Protein AF-W8GN73-F1 (afdb_monomer_lite)

Organism: NCBI:txid1427984

Foldseek 3Di:
DVVVVVVVVVVVVVVVVVVVVVVVVVVVVLVVVLVVLVVVLVCCLPPDQDFFQNHRVVVCCVPDDVVLSVLLVVLLLLLLVLQLVLLVCLLVLHLCSLVSLVSNLVSQLSSCVSVVVVVSNVLSVVVNVLSVLLSVLRPPDPDDDLAQEADDPVVVVVLVVVLVVCLQVQLVVVCVVVVDPPPPSVLSSLVSSLSSLQVVLSVCSSSNHLCSLVSNLSNLVSQCVVCVVSVVSSSNSSSSSVNVSSVVSSVSSVVRNVVD

Structure (mmCIF, N/CA/C/O backbone):
data_AF-W8GN73-F1
#
_entry.id   AF-W8GN73-F1
#
loop_
_atom_site.group_PDB
_atom_site.id
_atom_site.type_symbol
_atom_site.label_atom_id
_atom_site.label_alt_id
_atom_site.label_comp_id
_atom_site.label_asym_id
_atom_site.label_entity_id
_atom_site.label_seq_id
_atom_site.pdbx_PDB_ins_code
_atom_site.Cartn_x
_atom_site.Cartn_y
_atom_site.Cartn_z
_atom_site.occupancy
_atom_site.B_iso_or_equiv
_atom_site.auth_seq_id
_atom_site.auth_comp_id
_atom_site.auth_asym_id
_atom_site.auth_atom_id
_atom_site.pdbx_PDB_model_num
ATOM 1 N N . MET A 1 1 ? -11.063 -31.476 45.075 1.00 55.69 1 MET A N 1
ATOM 2 C CA . MET A 1 1 ? -11.544 -30.340 44.244 1.00 55.69 1 MET A CA 1
ATOM 3 C C . MET A 1 1 ? -10.419 -29.366 43.883 1.00 55.69 1 MET A C 1
ATOM 5 O O . MET A 1 1 ? -10.393 -28.921 42.742 1.00 55.69 1 MET A O 1
ATOM 9 N N . GLU A 1 2 ? -9.468 -29.078 44.781 1.00 50.44 2 GLU A N 1
ATOM 10 C CA . GLU A 1 2 ? -8.328 -28.181 44.499 1.00 50.44 2 GLU A CA 1
ATOM 11 C C . GLU A 1 2 ? -7.346 -28.703 43.438 1.00 50.44 2 GLU A C 1
ATOM 13 O O . GLU A 1 2 ? -6.983 -27.948 42.539 1.00 50.44 2 GLU A O 1
ATOM 18 N N . GLU A 1 3 ? -6.986 -29.992 43.440 1.00 48.22 3 GLU A N 1
ATOM 19 C CA . GLU A 1 3 ? -6.094 -30.564 42.410 1.00 48.22 3 GLU A CA 1
ATOM 20 C C . GLU A 1 3 ? -6.656 -30.438 40.988 1.00 48.22 3 GLU A C 1
ATOM 22 O O . GLU A 1 3 ? -5.934 -30.072 40.062 1.00 48.22 3 GLU A O 1
ATOM 27 N N . ASN A 1 4 ? -7.966 -30.641 40.811 1.00 53.72 4 ASN A N 1
ATOM 28 C CA . ASN A 1 4 ? -8.626 -30.480 39.512 1.00 53.72 4 ASN A CA 1
ATOM 29 C C . ASN A 1 4 ? -8.605 -29.019 39.024 1.00 53.72 4 ASN A C 1
ATOM 31 O O . ASN A 1 4 ? -8.510 -28.763 37.821 1.00 53.72 4 ASN A O 1
ATOM 35 N N . ASN A 1 5 ? -8.648 -28.054 39.949 1.00 57.03 5 ASN A N 1
ATOM 36 C CA . ASN A 1 5 ? -8.490 -26.638 39.626 1.00 57.03 5 ASN A CA 1
ATOM 37 C C . ASN A 1 5 ? -7.035 -26.291 39.281 1.00 57.03 5 ASN A C 1
ATOM 39 O O . ASN A 1 5 ? -6.815 -25.529 38.341 1.00 57.03 5 ASN A O 1
ATOM 43 N N . ILE A 1 6 ? -6.048 -26.891 39.954 1.00 59.22 6 ILE A N 1
ATOM 44 C CA . ILE A 1 6 ? -4.616 -26.705 39.661 1.00 59.22 6 ILE A CA 1
ATOM 45 C C . ILE A 1 6 ? -4.253 -27.292 38.288 1.00 59.22 6 ILE A C 1
ATOM 47 O O . ILE A 1 6 ? -3.558 -26.636 37.508 1.00 59.22 6 ILE A O 1
ATOM 51 N N . ILE A 1 7 ? -4.759 -28.482 37.949 1.00 61.88 7 ILE A N 1
ATOM 52 C CA . ILE A 1 7 ? -4.541 -29.126 36.642 1.00 61.88 7 ILE A CA 1
ATOM 53 C C . ILE A 1 7 ? -5.170 -28.287 35.519 1.00 61.88 7 ILE A C 1
ATOM 55 O O . ILE A 1 7 ? -4.503 -27.994 34.522 1.00 61.88 7 ILE A O 1
ATOM 59 N N . LYS A 1 8 ? -6.409 -27.799 35.701 1.00 58.19 8 LYS A N 1
ATOM 60 C CA . LYS A 1 8 ? -7.051 -26.867 34.754 1.00 58.19 8 LYS A CA 1
ATOM 61 C C . LYS A 1 8 ? -6.284 -25.549 34.609 1.00 58.19 8 LYS A C 1
ATOM 63 O O . LYS A 1 8 ? -6.180 -25.035 33.494 1.00 58.19 8 LYS A O 1
ATOM 68 N N . LEU A 1 9 ? -5.726 -25.003 35.694 1.00 51.38 9 LEU A N 1
ATOM 69 C CA . LEU A 1 9 ? -4.936 -23.769 35.640 1.00 51.38 9 LEU A CA 1
ATOM 70 C C . LEU A 1 9 ? -3.622 -23.967 34.871 1.00 51.38 9 LEU A C 1
ATOM 72 O O . LEU A 1 9 ? -3.312 -23.161 33.995 1.00 51.38 9 LEU A O 1
ATOM 76 N N . ARG A 1 10 ? -2.878 -25.050 35.144 1.00 46.25 10 ARG A N 1
ATOM 77 C CA . ARG A 1 10 ? -1.619 -25.373 34.444 1.00 46.25 10 ARG A CA 1
ATOM 78 C C . ARG A 1 10 ? -1.842 -25.602 32.951 1.00 46.25 10 ARG A C 1
ATOM 80 O O . ARG A 1 10 ? -1.099 -25.055 32.143 1.00 46.25 10 ARG A O 1
ATOM 87 N N . ALA A 1 11 ? -2.899 -26.324 32.576 1.00 60.88 11 ALA A N 1
ATOM 88 C CA . ALA A 1 11 ? -3.261 -26.526 31.173 1.00 60.88 11 ALA A CA 1
ATOM 89 C C . ALA A 1 11 ? -3.588 -25.198 30.460 1.00 60.88 11 ALA A C 1
ATOM 91 O O . ALA A 1 11 ? -3.125 -24.958 29.345 1.00 60.88 11 ALA A O 1
ATOM 92 N N . LYS A 1 12 ? -4.314 -24.291 31.128 1.00 63.78 12 LYS A N 1
ATOM 93 C CA . LYS A 1 12 ? -4.651 -22.958 30.599 1.00 63.78 12 LYS A CA 1
ATOM 94 C C . LYS A 1 12 ? -3.426 -22.040 30.477 1.00 63.78 12 LYS A C 1
ATOM 96 O O . LYS A 1 12 ? -3.351 -21.249 29.538 1.00 63.78 12 LYS A O 1
ATOM 101 N N . ILE A 1 13 ? -2.465 -22.140 31.398 1.00 58.72 13 ILE A N 1
ATOM 102 C CA . ILE A 1 13 ? -1.182 -21.419 31.334 1.00 58.72 13 ILE A CA 1
ATOM 103 C C . ILE A 1 13 ? -0.325 -21.958 30.179 1.00 58.72 13 ILE A C 1
ATOM 105 O O . ILE A 1 13 ? 0.164 -21.161 29.380 1.00 58.72 13 ILE A O 1
ATOM 109 N N . ASN A 1 14 ? -0.228 -23.283 30.021 1.00 64.81 14 ASN A N 1
ATOM 110 C CA . ASN A 1 14 ? 0.486 -23.907 28.903 1.00 64.81 14 ASN A CA 1
ATOM 111 C C . ASN A 1 14 ? -0.121 -23.527 27.548 1.00 64.81 14 ASN A C 1
ATOM 113 O O . ASN A 1 14 ? 0.618 -23.167 26.641 1.00 64.81 14 ASN A O 1
ATOM 117 N N . GLN A 1 15 ? -1.450 -23.503 27.409 1.00 55.91 15 GLN A N 1
ATOM 118 C CA . GLN A 1 15 ? -2.097 -23.044 26.172 1.00 55.91 15 GLN A CA 1
ATOM 119 C C . GLN A 1 15 ? -1.778 -21.579 25.844 1.00 55.91 15 GLN A C 1
ATOM 121 O O . GLN A 1 15 ? -1.470 -21.263 24.696 1.00 55.91 15 GLN A O 1
ATOM 126 N N . LYS A 1 16 ? -1.795 -20.678 26.834 1.00 61.12 16 LYS A N 1
ATOM 127 C CA . LYS A 1 16 ? -1.405 -19.273 26.622 1.00 61.12 16 LYS A CA 1
ATOM 128 C C . LYS A 1 16 ? 0.066 -19.137 26.224 1.00 61.12 16 LYS A C 1
ATOM 130 O O . LYS A 1 16 ? 0.373 -18.347 25.336 1.00 61.12 16 LYS A O 1
ATOM 135 N N . ALA A 1 17 ? 0.956 -19.908 26.849 1.00 51.78 17 ALA A N 1
ATOM 136 C CA . ALA A 1 17 ? 2.379 -19.924 26.520 1.00 51.78 17 ALA A CA 1
ATOM 137 C C . ALA A 1 17 ? 2.635 -20.464 25.103 1.00 51.78 17 ALA A C 1
ATOM 139 O O . ALA A 1 17 ? 3.429 -19.888 24.367 1.00 51.78 17 ALA A O 1
ATOM 140 N N . ILE A 1 18 ? 1.909 -21.507 24.6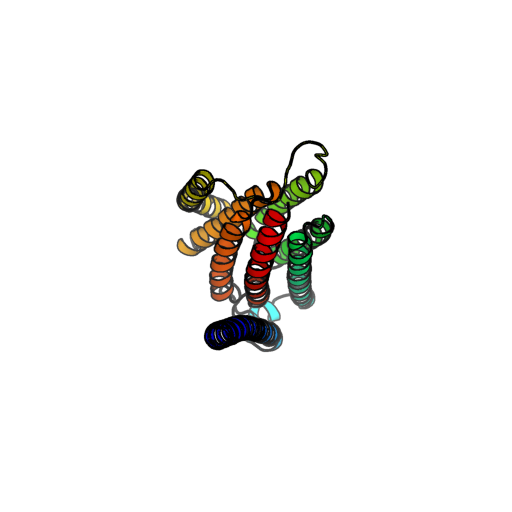94 1.00 55.81 18 ILE A N 1
ATOM 141 C CA . ILE A 1 18 ? 1.972 -22.085 23.346 1.00 55.81 18 ILE A CA 1
ATOM 142 C C . ILE A 1 18 ? 1.503 -21.069 22.295 1.00 55.81 18 ILE A C 1
ATOM 144 O O . ILE A 1 18 ? 2.213 -20.825 21.324 1.00 55.81 18 ILE A O 1
ATOM 148 N N . ILE A 1 19 ? 0.359 -20.409 22.506 1.00 57.66 19 ILE A N 1
ATOM 149 C CA . ILE A 1 19 ? -0.149 -19.363 21.597 1.00 57.66 19 ILE A CA 1
ATOM 150 C C . ILE A 1 19 ? 0.841 -18.191 21.498 1.00 57.66 19 ILE A C 1
ATOM 152 O O . ILE A 1 19 ? 1.085 -17.670 20.411 1.00 57.66 19 ILE A O 1
ATOM 156 N N . PHE A 1 20 ? 1.448 -17.797 22.620 1.00 52.34 20 PHE A N 1
ATOM 157 C CA . PHE A 1 20 ? 2.476 -16.757 22.662 1.00 52.34 20 PHE A CA 1
ATOM 158 C C . PHE A 1 20 ? 3.774 -17.159 21.942 1.00 52.34 20 PHE A C 1
ATOM 160 O O . PHE A 1 20 ? 4.431 -16.315 21.337 1.00 52.34 20 PHE A O 1
ATOM 167 N N . LEU A 1 21 ? 4.154 -18.437 21.987 1.00 55.62 21 LEU A N 1
ATOM 168 C CA . LEU A 1 21 ? 5.316 -18.947 21.262 1.00 55.62 21 LEU A CA 1
ATOM 169 C C . LEU A 1 21 ? 5.049 -18.976 19.750 1.00 55.62 21 LEU A C 1
ATOM 171 O O . LEU A 1 21 ? 5.867 -18.484 18.975 1.00 55.62 21 LEU A O 1
ATOM 175 N N . TYR A 1 22 ? 3.884 -19.482 19.330 1.00 62.38 22 TYR A N 1
ATOM 176 C CA . TYR A 1 22 ? 3.496 -19.523 17.917 1.00 62.38 22 TYR A CA 1
ATOM 177 C C . TYR A 1 22 ? 3.390 -18.128 17.302 1.00 62.38 22 TYR A C 1
ATOM 179 O O . TYR A 1 22 ? 3.860 -17.930 16.184 1.00 62.38 22 TYR A O 1
ATOM 187 N N . SER A 1 23 ? 2.856 -17.140 18.027 1.00 65.62 23 SER A N 1
ATOM 188 C CA . SER A 1 23 ? 2.806 -15.766 17.519 1.00 65.62 23 SER A CA 1
ATOM 189 C C . SER A 1 23 ? 4.206 -15.188 17.290 1.00 65.62 23 SER A C 1
ATOM 191 O O . SER A 1 23 ? 4.434 -14.548 16.267 1.00 65.62 23 SER A O 1
ATOM 193 N N . LYS A 1 24 ? 5.181 -15.484 18.161 1.00 72.00 24 LYS A N 1
ATOM 194 C CA . LYS A 1 24 ? 6.586 -15.085 17.969 1.00 72.00 24 LYS A CA 1
ATOM 195 C C . LYS A 1 24 ? 7.267 -15.795 16.801 1.00 72.00 24 LYS A C 1
ATOM 197 O O . LYS A 1 24 ? 8.017 -15.152 16.074 1.00 72.00 24 LYS A O 1
ATOM 202 N N . ILE A 1 25 ? 7.004 -17.087 16.606 1.00 72.94 25 ILE A N 1
ATOM 203 C CA . ILE A 1 25 ? 7.551 -17.853 15.475 1.00 72.94 25 ILE A CA 1
ATOM 204 C C . ILE A 1 25 ? 7.004 -17.312 14.153 1.00 72.94 25 ILE A C 1
ATOM 206 O O . ILE A 1 25 ? 7.778 -17.090 13.228 1.00 72.94 25 ILE A O 1
ATOM 210 N N . ILE A 1 26 ? 5.700 -17.031 14.073 1.00 72.94 26 ILE A N 1
ATOM 211 C CA . ILE A 1 26 ? 5.084 -16.436 12.878 1.00 72.94 26 ILE A CA 1
ATOM 212 C C . ILE A 1 26 ? 5.709 -15.068 12.583 1.00 72.94 26 ILE A C 1
ATOM 214 O O . ILE A 1 26 ? 6.122 -14.827 11.453 1.00 72.94 26 ILE A O 1
ATOM 218 N N . ILE A 1 27 ? 5.857 -14.202 13.596 1.00 71.50 27 ILE A N 1
ATOM 219 C CA . ILE A 1 27 ? 6.534 -12.901 13.444 1.00 71.50 27 ILE A CA 1
ATOM 220 C C . ILE A 1 27 ? 7.967 -13.089 12.923 1.00 71.50 27 ILE A C 1
ATOM 222 O O . ILE A 1 27 ? 8.388 -12.373 12.020 1.00 71.50 27 ILE A O 1
ATOM 226 N N . MET A 1 28 ? 8.709 -14.061 13.458 1.00 71.62 28 MET A N 1
ATOM 227 C CA . MET A 1 28 ? 10.081 -14.348 13.039 1.00 71.62 28 MET A CA 1
ATOM 228 C C . MET A 1 28 ? 10.156 -14.853 11.593 1.00 71.62 28 MET A C 1
ATOM 230 O O . MET A 1 28 ? 11.019 -14.401 10.848 1.00 71.62 28 MET A O 1
ATOM 234 N N . ILE A 1 29 ? 9.252 -15.744 11.175 1.00 76.88 29 ILE A N 1
ATOM 235 C CA . ILE A 1 29 ? 9.171 -16.236 9.789 1.00 76.88 29 ILE A CA 1
ATOM 236 C C . ILE A 1 29 ? 8.852 -15.083 8.837 1.00 76.88 29 ILE A C 1
ATOM 238 O O . ILE A 1 29 ? 9.526 -14.925 7.823 1.00 76.88 29 ILE A O 1
ATOM 242 N N . VAL A 1 30 ? 7.875 -14.240 9.179 1.00 75.94 30 VAL A N 1
ATOM 243 C CA . VAL A 1 30 ? 7.534 -13.057 8.380 1.00 75.94 30 VAL A CA 1
ATOM 244 C C . VAL A 1 30 ? 8.732 -12.111 8.280 1.00 75.94 30 VAL A C 1
ATOM 246 O O . VAL A 1 30 ? 9.062 -11.656 7.189 1.00 75.94 30 VAL A O 1
ATOM 249 N N . PHE A 1 31 ? 9.446 -11.875 9.382 1.00 74.62 31 PHE A N 1
ATOM 250 C CA . PHE A 1 31 ? 10.645 -11.038 9.384 1.00 74.62 31 PHE A CA 1
ATOM 251 C C . PHE A 1 31 ? 11.791 -11.636 8.552 1.00 74.62 31 PHE A C 1
ATOM 253 O O . PHE A 1 31 ? 12.493 -10.900 7.859 1.00 74.62 31 PHE A O 1
ATOM 260 N N . LEU A 1 32 ? 11.969 -12.959 8.576 1.00 80.81 32 LEU A N 1
ATOM 261 C CA . LEU A 1 32 ? 12.934 -13.668 7.731 1.00 80.81 32 LEU A CA 1
ATOM 262 C C . LEU A 1 32 ? 12.587 -13.533 6.246 1.00 80.81 32 LEU A C 1
ATOM 264 O O . LEU A 1 32 ? 13.477 -13.235 5.456 1.00 80.81 32 LEU A O 1
ATOM 268 N N . ILE A 1 33 ? 11.311 -13.683 5.872 1.00 80.88 33 ILE A N 1
ATOM 269 C CA . ILE A 1 33 ? 10.838 -13.478 4.494 1.00 80.88 33 ILE A CA 1
ATOM 270 C C . ILE A 1 33 ? 11.107 -12.033 4.057 1.00 80.88 33 ILE A C 1
ATOM 272 O O . ILE A 1 33 ? 11.719 -11.814 3.016 1.00 80.88 33 ILE A O 1
ATOM 276 N N . ILE A 1 34 ? 10.737 -11.049 4.882 1.00 78.81 34 ILE A N 1
ATOM 277 C CA . ILE A 1 34 ? 11.009 -9.625 4.635 1.00 78.81 34 ILE A CA 1
ATOM 278 C C . ILE A 1 34 ? 12.515 -9.379 4.441 1.00 78.81 34 ILE A C 1
ATOM 280 O O . ILE A 1 34 ? 12.913 -8.724 3.480 1.00 78.81 34 ILE A O 1
ATOM 284 N N . SER A 1 35 ? 13.359 -9.930 5.318 1.00 78.25 35 SER A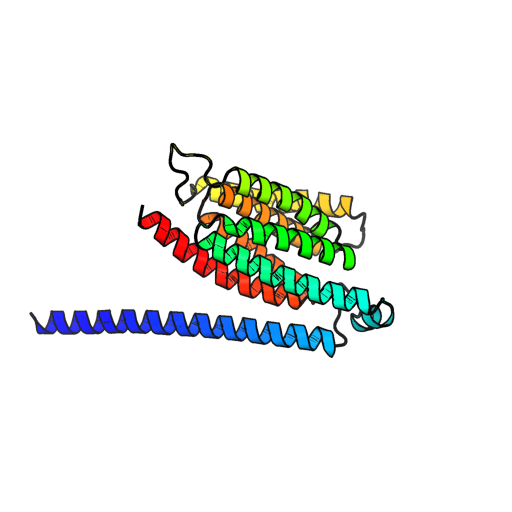 N 1
ATOM 285 C CA . SER A 1 35 ? 14.820 -9.768 5.257 1.00 78.25 35 SER A CA 1
ATOM 286 C C . SER A 1 35 ? 15.424 -10.431 4.019 1.00 78.25 35 SER A C 1
ATOM 288 O O . SER A 1 35 ? 16.312 -9.866 3.384 1.00 78.25 35 SER A O 1
ATOM 290 N N . PHE A 1 36 ? 14.929 -11.610 3.644 1.00 84.81 36 PHE A N 1
ATOM 291 C CA . PHE A 1 36 ? 15.347 -12.305 2.432 1.00 84.81 36 PHE A CA 1
ATOM 292 C C . PHE A 1 36 ? 14.993 -11.495 1.182 1.00 84.81 36 PHE A C 1
ATOM 294 O O . PHE A 1 36 ? 15.868 -11.241 0.358 1.00 84.81 36 PHE A O 1
ATOM 301 N N . ILE A 1 37 ? 13.749 -11.019 1.069 1.00 81.31 37 ILE A N 1
ATOM 302 C CA . ILE A 1 37 ? 13.292 -10.210 -0.071 1.00 81.31 37 ILE A CA 1
ATOM 303 C C . ILE A 1 37 ? 14.051 -8.882 -0.133 1.00 81.31 37 ILE A C 1
ATOM 305 O O . ILE A 1 37 ? 14.396 -8.418 -1.219 1.00 81.31 37 ILE A O 1
ATOM 309 N N . PHE A 1 38 ? 14.381 -8.292 1.015 1.00 80.38 38 PHE A N 1
ATOM 310 C CA . PHE A 1 38 ? 15.214 -7.097 1.093 1.00 80.38 38 PHE A CA 1
ATOM 311 C C . PHE A 1 38 ? 16.616 -7.321 0.513 1.00 80.38 38 PHE A C 1
ATOM 313 O O . PHE A 1 38 ? 17.044 -6.598 -0.388 1.00 80.38 38 PHE A O 1
ATOM 320 N N . ILE A 1 39 ? 17.322 -8.350 0.998 1.00 81.56 39 ILE A N 1
ATOM 321 C CA . ILE A 1 39 ? 18.662 -8.710 0.510 1.00 81.56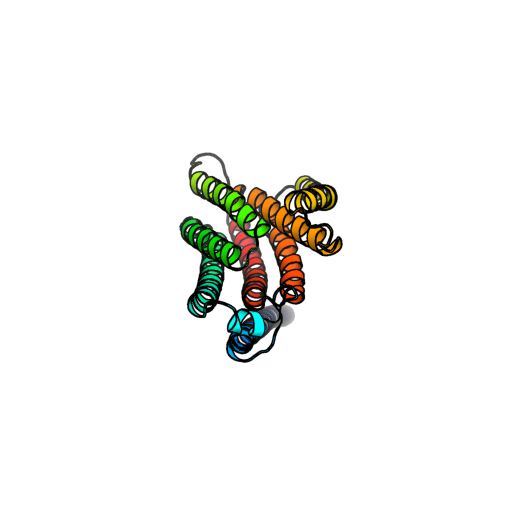 39 ILE A CA 1
ATOM 322 C C . ILE A 1 39 ? 18.597 -9.054 -0.979 1.00 81.56 39 ILE A C 1
ATOM 324 O O . ILE A 1 39 ? 19.452 -8.621 -1.750 1.00 81.56 39 ILE A O 1
ATOM 328 N N . PHE A 1 40 ? 17.557 -9.774 -1.399 1.00 80.19 40 PHE A N 1
ATOM 329 C CA . PHE A 1 40 ? 17.332 -10.108 -2.796 1.00 80.19 40 PHE A CA 1
ATOM 330 C C . PHE A 1 40 ? 17.107 -8.860 -3.658 1.00 80.19 40 PHE A C 1
ATOM 332 O O . PHE A 1 40 ? 17.692 -8.763 -4.728 1.00 80.19 40 PHE A O 1
ATOM 339 N N . SER A 1 41 ? 16.361 -7.861 -3.178 1.00 76.31 41 SER A N 1
ATOM 340 C CA . SER A 1 41 ? 16.149 -6.589 -3.888 1.00 76.31 41 SER A CA 1
ATOM 341 C C . SER A 1 41 ? 17.458 -5.831 -4.119 1.00 76.31 41 SER A C 1
ATOM 343 O O . SER A 1 41 ? 17.693 -5.311 -5.209 1.00 76.31 41 SER A O 1
ATOM 345 N N . ILE A 1 42 ? 18.341 -5.811 -3.113 1.00 80.88 42 ILE A N 1
ATOM 346 C CA . ILE A 1 42 ? 19.690 -5.240 -3.230 1.00 80.88 4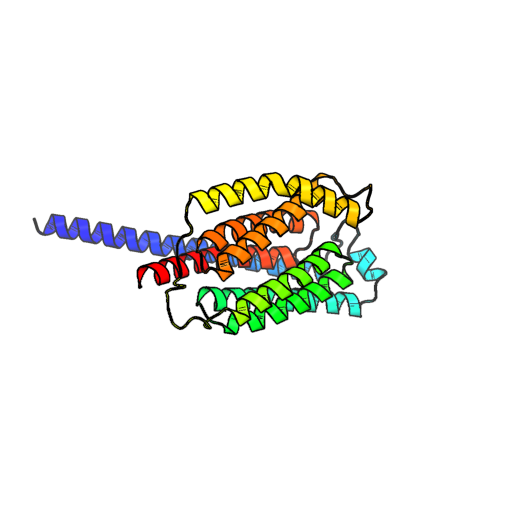2 ILE A CA 1
ATOM 347 C C . ILE A 1 42 ? 20.510 -6.049 -4.240 1.00 80.88 42 ILE A C 1
ATOM 349 O O . ILE A 1 42 ? 21.088 -5.482 -5.165 1.00 80.88 42 ILE A O 1
ATOM 353 N N . TYR A 1 43 ? 20.533 -7.375 -4.101 1.00 80.62 43 TYR A N 1
ATOM 354 C CA . TYR A 1 43 ? 21.271 -8.249 -5.006 1.00 80.62 43 TYR A CA 1
ATOM 355 C C . TYR A 1 43 ? 20.835 -8.065 -6.467 1.00 80.62 43 TYR A C 1
ATOM 357 O O . TYR A 1 43 ? 21.677 -7.892 -7.343 1.00 80.62 43 TYR A O 1
ATOM 365 N N . GLN A 1 44 ? 19.527 -8.030 -6.720 1.00 74.00 44 GLN A N 1
ATOM 366 C CA . GLN A 1 44 ? 18.940 -7.825 -8.043 1.00 74.00 44 GLN A CA 1
ATOM 367 C C . GLN A 1 44 ? 19.390 -6.501 -8.668 1.00 74.00 44 GLN A C 1
ATOM 369 O O . GLN A 1 44 ? 19.814 -6.484 -9.821 1.00 74.00 44 GLN A O 1
ATOM 374 N N . PHE A 1 45 ? 19.382 -5.412 -7.896 1.00 75.25 45 PHE A N 1
ATOM 375 C CA . PHE A 1 45 ? 19.795 -4.092 -8.375 1.00 75.25 45 PHE A CA 1
ATOM 376 C C . PHE A 1 45 ? 21.289 -4.014 -8.750 1.00 75.25 45 PHE A C 1
ATOM 378 O O . PHE A 1 45 ? 21.674 -3.372 -9.738 1.00 75.25 45 PHE A O 1
ATOM 385 N N . PHE A 1 46 ? 22.154 -4.656 -7.959 1.00 75.12 46 PHE A N 1
ATOM 386 C CA . PHE A 1 46 ? 23.603 -4.580 -8.157 1.00 75.12 46 PHE A CA 1
ATOM 387 C C . PHE A 1 46 ? 24.153 -5.636 -9.120 1.00 75.12 46 PHE A C 1
ATOM 389 O O . PHE A 1 46 ? 25.105 -5.329 -9.836 1.00 75.12 46 PHE A O 1
ATOM 396 N N . PHE A 1 47 ? 23.568 -6.836 -9.164 1.00 70.19 47 PHE A N 1
ATOM 397 C CA . PHE A 1 47 ? 24.207 -8.006 -9.770 1.00 70.19 47 PHE A CA 1
ATOM 398 C C . PHE A 1 47 ? 23.365 -8.763 -10.805 1.00 70.19 47 PHE A C 1
ATOM 400 O O . PHE A 1 47 ? 23.944 -9.584 -11.514 1.00 70.19 47 PHE A O 1
ATOM 407 N N . ASN A 1 48 ? 22.048 -8.539 -10.925 1.00 63.59 48 ASN A N 1
ATOM 408 C CA . ASN A 1 48 ? 21.230 -9.347 -11.838 1.00 63.59 48 ASN A CA 1
ATOM 409 C C . ASN A 1 48 ? 20.977 -8.694 -13.211 1.00 63.59 48 ASN A C 1
ATOM 411 O O . ASN A 1 48 ? 20.768 -7.490 -13.326 1.00 63.59 48 ASN A O 1
ATOM 415 N N . ASN A 1 49 ? 20.873 -9.546 -14.236 1.00 57.88 49 ASN A N 1
ATOM 416 C CA . ASN A 1 49 ? 20.304 -9.269 -15.560 1.00 57.88 49 ASN A CA 1
ATOM 417 C C . ASN A 1 49 ? 18.756 -9.330 -15.545 1.00 57.88 49 ASN A C 1
ATOM 419 O O . ASN A 1 49 ? 18.156 -9.818 -16.501 1.00 57.88 49 ASN A O 1
ATOM 423 N N . GLY A 1 50 ? 18.108 -8.944 -14.439 1.00 58.66 50 GLY A N 1
ATOM 424 C CA . GLY A 1 50 ? 16.653 -9.073 -14.275 1.00 58.66 50 GLY A CA 1
ATOM 425 C C . GLY A 1 50 ? 15.862 -8.276 -15.320 1.00 58.66 50 GLY A C 1
ATOM 426 O O . GLY A 1 50 ? 16.427 -7.457 -16.038 1.00 58.66 50 GLY A O 1
ATOM 427 N N . GLN A 1 51 ? 14.551 -8.492 -15.416 1.00 58.94 51 GLN A N 1
ATOM 428 C CA . GLN A 1 51 ? 13.667 -7.629 -16.209 1.00 58.94 51 GLN A CA 1
ATOM 429 C C . GLN A 1 51 ? 13.004 -6.577 -15.306 1.00 58.94 51 GLN A C 1
ATOM 431 O O . GLN A 1 51 ? 12.871 -6.799 -14.110 1.00 58.94 51 GLN A O 1
ATOM 436 N N . ILE A 1 52 ? 12.611 -5.433 -15.862 1.00 64.44 52 ILE A N 1
ATOM 437 C CA . ILE A 1 52 ? 11.600 -4.531 -15.295 1.00 64.44 52 ILE A CA 1
ATOM 438 C C . ILE A 1 52 ? 10.614 -4.255 -16.424 1.00 64.44 52 ILE A C 1
ATOM 440 O O . ILE A 1 52 ? 11.010 -3.665 -17.431 1.00 64.44 52 ILE A O 1
ATOM 444 N N . LYS A 1 53 ? 9.354 -4.683 -16.257 1.00 57.28 53 LYS A N 1
ATOM 445 C CA . LYS A 1 53 ? 8.261 -4.467 -17.225 1.00 57.28 53 LYS A CA 1
ATOM 446 C C . LYS A 1 53 ? 8.701 -4.784 -18.669 1.00 57.28 53 LYS A C 1
ATOM 448 O O . LYS A 1 53 ? 8.814 -3.893 -19.510 1.00 57.28 53 LYS A O 1
ATOM 453 N N . ASP A 1 54 ? 9.084 -6.045 -18.887 1.00 55.19 54 ASP A N 1
ATOM 454 C CA . ASP A 1 54 ? 9.561 -6.623 -20.158 1.00 55.19 54 ASP A CA 1
ATOM 455 C C . ASP A 1 54 ? 10.891 -6.084 -20.716 1.00 55.19 54 ASP A C 1
ATOM 457 O O . ASP A 1 54 ? 11.428 -6.621 -21.689 1.00 55.19 54 ASP A O 1
ATOM 461 N N . LYS A 1 55 ? 11.495 -5.069 -20.089 1.00 61.50 55 LYS A N 1
ATOM 462 C CA . LYS A 1 55 ? 12.818 -4.558 -20.469 1.00 61.50 55 LYS A CA 1
ATOM 463 C C . LYS A 1 55 ? 13.903 -5.231 -19.649 1.00 61.50 55 LYS A C 1
ATOM 465 O O . LYS A 1 55 ? 13.786 -5.352 -18.434 1.00 61.50 55 LYS A O 1
ATOM 470 N N . ASN A 1 56 ? 15.000 -5.621 -20.295 1.00 68.81 56 ASN A N 1
ATOM 471 C CA . ASN A 1 56 ? 16.193 -6.070 -19.583 1.00 68.81 56 ASN A CA 1
ATOM 472 C C . ASN A 1 56 ? 16.714 -4.905 -18.724 1.00 68.81 56 ASN A C 1
ATOM 474 O O . ASN A 1 56 ? 17.125 -3.871 -19.251 1.00 68.81 56 ASN A O 1
ATOM 478 N N . PHE A 1 57 ? 16.683 -5.064 -17.401 1.00 69.69 57 PHE A N 1
ATOM 479 C CA . PHE A 1 57 ? 17.112 -4.055 -16.438 1.00 69.69 57 PHE A CA 1
ATOM 480 C C . PHE A 1 57 ? 18.562 -3.642 -16.672 1.00 69.69 57 PHE A C 1
ATOM 482 O O . PHE A 1 57 ? 18.897 -2.470 -16.535 1.00 69.69 57 PHE A O 1
ATOM 489 N N . ASN A 1 58 ? 19.416 -4.578 -17.090 1.00 67.44 58 ASN A N 1
ATOM 490 C CA . ASN A 1 58 ? 20.797 -4.275 -17.434 1.00 67.44 58 ASN A CA 1
ATOM 491 C C . ASN A 1 58 ? 20.907 -3.483 -18.740 1.00 67.44 58 ASN A C 1
ATOM 493 O O . ASN A 1 58 ? 21.733 -2.582 -18.807 1.00 67.44 58 ASN A O 1
ATOM 497 N N . ALA A 1 59 ? 20.049 -3.734 -19.733 1.00 71.88 59 ALA A N 1
ATOM 498 C CA . ALA A 1 59 ? 19.982 -2.882 -20.924 1.00 71.88 59 ALA A CA 1
ATOM 499 C C . ALA A 1 59 ? 19.539 -1.458 -20.553 1.00 71.88 59 ALA A C 1
ATOM 501 O O . ALA A 1 59 ? 20.219 -0.499 -20.901 1.00 71.88 59 ALA A O 1
ATOM 502 N N . TRP A 1 60 ? 18.496 -1.307 -19.726 1.00 73.12 60 TRP A N 1
ATOM 503 C CA . TRP A 1 60 ? 18.084 0.005 -19.211 1.00 73.12 60 TRP A CA 1
ATOM 504 C C . TRP A 1 60 ? 19.188 0.687 -18.389 1.00 73.12 60 TRP A C 1
ATOM 506 O O . TRP A 1 60 ? 19.378 1.896 -18.489 1.00 73.12 60 TRP A O 1
ATOM 516 N N . LYS A 1 61 ? 19.962 -0.086 -17.620 1.00 71.44 61 LYS A N 1
ATOM 517 C CA . LYS A 1 61 ? 21.112 0.396 -16.844 1.00 71.44 61 LYS A CA 1
ATOM 518 C C . LYS A 1 61 ? 22.295 0.828 -17.702 1.00 71.44 61 LYS A C 1
ATOM 520 O O . LYS A 1 61 ? 23.009 1.746 -17.310 1.00 71.44 61 LYS A O 1
ATOM 525 N N . MET A 1 62 ? 22.501 0.173 -18.839 1.00 72.75 62 MET A N 1
ATOM 526 C CA . MET A 1 62 ? 23.569 0.488 -19.788 1.00 72.75 62 MET A CA 1
ATOM 527 C C . MET A 1 62 ? 23.200 1.654 -20.714 1.00 72.75 62 MET A C 1
ATOM 529 O O . MET A 1 62 ? 24.073 2.439 -21.068 1.00 72.75 62 MET A O 1
ATOM 533 N N . GLU A 1 63 ? 21.926 1.782 -21.088 1.00 76.38 63 GLU A N 1
ATOM 534 C CA . GLU A 1 63 ? 21.422 2.833 -21.983 1.00 76.38 63 GLU A CA 1
ATOM 535 C C . GLU A 1 63 ? 21.000 4.107 -21.231 1.00 76.38 63 GLU A C 1
ATOM 537 O O . GLU A 1 63 ? 21.009 5.205 -21.789 1.00 76.38 63 GLU A O 1
ATOM 542 N N . GLY A 1 64 ? 20.617 3.973 -19.961 1.00 70.38 64 GLY A N 1
ATOM 543 C CA . GLY A 1 64 ? 20.145 5.061 -19.115 1.00 70.38 64 GLY A CA 1
ATOM 544 C C . GLY A 1 64 ? 21.261 5.824 -18.401 1.00 70.38 64 GLY A C 1
ATOM 545 O O . GLY A 1 64 ? 22.381 5.355 -18.213 1.00 70.38 64 GLY A O 1
ATOM 546 N N . ASN A 1 65 ? 20.938 7.029 -17.926 1.00 80.81 65 ASN A N 1
ATOM 547 C CA . ASN A 1 65 ? 21.852 7.792 -17.081 1.00 80.81 65 ASN A CA 1
ATOM 548 C C . ASN A 1 65 ? 21.955 7.131 -15.695 1.00 80.81 65 ASN A C 1
ATOM 550 O O . ASN A 1 65 ? 20.980 7.119 -14.941 1.00 80.81 65 ASN A O 1
ATOM 554 N N . ALA A 1 66 ? 23.145 6.635 -15.341 1.00 80.00 66 ALA A N 1
ATOM 555 C CA . ALA A 1 66 ? 23.407 5.967 -14.066 1.00 80.00 66 ALA A CA 1
ATOM 556 C C . ALA A 1 66 ? 22.881 6.760 -12.855 1.00 80.00 66 ALA A C 1
ATOM 558 O O . ALA A 1 66 ? 22.264 6.177 -11.964 1.00 80.00 66 ALA A O 1
ATOM 559 N N . TRP A 1 67 ? 23.036 8.091 -12.845 1.00 83.00 67 TRP A N 1
ATOM 560 C CA . TRP A 1 67 ? 22.526 8.943 -11.765 1.00 83.00 67 TRP A CA 1
ATOM 561 C C . TRP A 1 67 ? 21.012 8.836 -11.589 1.00 83.00 67 TRP A C 1
ATOM 563 O O . TRP A 1 67 ? 20.545 8.752 -10.457 1.00 83.00 67 TRP A O 1
ATOM 573 N N . VAL A 1 68 ? 20.250 8.797 -12.684 1.00 83.81 68 VAL A N 1
ATOM 574 C CA . VAL A 1 68 ? 18.782 8.683 -12.654 1.00 83.81 68 VAL A CA 1
ATOM 575 C C . VAL A 1 68 ? 18.356 7.340 -12.060 1.00 83.81 68 VAL A C 1
ATOM 577 O O . VAL A 1 68 ? 17.409 7.281 -11.281 1.00 83.81 68 VAL A O 1
ATOM 580 N N . ILE A 1 69 ? 19.097 6.275 -12.359 1.00 81.06 69 ILE A N 1
ATOM 581 C CA . ILE A 1 69 ? 18.799 4.915 -11.895 1.00 81.06 69 ILE A CA 1
ATOM 582 C C . ILE A 1 69 ? 19.106 4.757 -10.405 1.00 81.06 69 ILE A C 1
ATOM 584 O O . ILE A 1 69 ? 18.282 4.234 -9.653 1.00 81.06 69 ILE A O 1
ATOM 588 N N . TYR A 1 70 ? 20.257 5.253 -9.941 1.00 84.81 70 TYR A N 1
ATOM 589 C CA . TYR A 1 70 ? 20.567 5.274 -8.508 1.00 84.81 70 TYR A CA 1
ATOM 590 C C . TYR A 1 70 ? 19.601 6.176 -7.736 1.00 84.81 70 TYR A C 1
ATOM 592 O O . TYR A 1 70 ? 19.154 5.812 -6.649 1.00 84.81 70 TYR A O 1
ATOM 600 N N . PHE A 1 71 ? 19.236 7.323 -8.308 1.00 88.62 71 PHE A N 1
ATOM 601 C CA . PHE A 1 71 ? 18.259 8.227 -7.716 1.00 88.62 71 PHE A CA 1
ATOM 602 C C . PHE A 1 71 ? 16.881 7.568 -7.579 1.00 88.62 71 PHE A C 1
ATOM 604 O O . PHE A 1 71 ? 16.297 7.610 -6.498 1.00 88.62 71 PHE A O 1
ATOM 611 N N . TRP A 1 72 ? 16.399 6.877 -8.617 1.00 88.31 72 TRP A N 1
ATOM 612 C CA . TRP A 1 72 ? 15.171 6.079 -8.562 1.00 88.31 72 TRP A CA 1
ATOM 613 C C . TRP A 1 72 ? 15.209 5.010 -7.464 1.00 88.31 72 TRP A C 1
ATOM 615 O O . TRP A 1 72 ? 14.247 4.859 -6.706 1.00 88.31 72 TRP A O 1
ATOM 625 N N . PHE A 1 73 ? 16.319 4.281 -7.344 1.00 84.50 73 PHE A N 1
ATOM 626 C CA . PHE A 1 73 ? 16.459 3.237 -6.330 1.00 84.50 73 PHE A CA 1
ATOM 627 C C . PHE A 1 73 ? 16.395 3.816 -4.910 1.00 84.50 73 PHE A C 1
ATOM 629 O O . PHE A 1 73 ? 15.659 3.311 -4.060 1.00 84.50 73 PHE A O 1
ATOM 636 N N . ILE A 1 74 ? 17.095 4.930 -4.670 1.00 88.12 74 ILE A N 1
ATOM 637 C CA . ILE A 1 74 ? 17.054 5.658 -3.394 1.00 88.12 74 ILE A CA 1
ATOM 638 C C . ILE A 1 74 ? 15.638 6.172 -3.108 1.00 88.12 74 ILE A C 1
ATOM 640 O O . ILE A 1 74 ? 15.137 5.984 -2.000 1.00 88.12 74 ILE A O 1
ATOM 644 N N . LEU A 1 75 ? 14.966 6.775 -4.094 1.00 90.56 75 LEU A N 1
ATOM 645 C CA . LEU A 1 75 ? 13.583 7.239 -3.950 1.00 90.56 75 LEU A CA 1
ATOM 646 C C . LEU A 1 75 ? 12.638 6.096 -3.576 1.00 90.56 75 LEU A C 1
ATOM 648 O O . LEU A 1 75 ? 11.824 6.249 -2.668 1.00 90.56 75 LEU A O 1
ATOM 652 N N . SER A 1 76 ? 12.778 4.940 -4.219 1.00 85.94 76 SER A N 1
ATOM 653 C CA . SER A 1 76 ? 11.956 3.756 -3.951 1.00 85.94 76 SER A CA 1
ATOM 654 C C . SER A 1 76 ? 12.174 3.215 -2.534 1.00 85.94 76 SER A C 1
ATOM 656 O O . SER A 1 76 ? 11.221 2.800 -1.865 1.00 85.94 76 SER A O 1
ATOM 658 N N . PHE A 1 77 ? 13.405 3.296 -2.026 1.00 85.69 77 PHE A N 1
ATOM 659 C CA . PHE A 1 77 ? 13.724 2.951 -0.643 1.00 85.69 77 PHE A CA 1
ATOM 660 C C . PHE A 1 77 ? 13.116 3.938 0.360 1.00 85.69 77 PHE A C 1
ATOM 662 O O . PHE A 1 77 ? 12.474 3.523 1.326 1.00 85.69 77 PHE A O 1
ATOM 669 N N . ILE A 1 78 ? 13.289 5.245 0.129 1.00 89.50 78 ILE A N 1
ATOM 670 C CA . ILE A 1 78 ? 12.735 6.297 0.994 1.00 89.50 78 ILE A CA 1
ATOM 671 C C . ILE A 1 78 ? 11.210 6.206 1.017 1.00 89.50 78 ILE A C 1
ATOM 673 O O . ILE A 1 78 ? 10.612 6.276 2.091 1.00 89.50 78 ILE A O 1
ATOM 677 N N . SER A 1 79 ? 10.588 5.998 -0.142 1.00 91.56 79 SER A N 1
ATOM 678 C CA . SER A 1 79 ? 9.153 5.757 -0.268 1.00 91.56 79 SER A CA 1
ATOM 679 C C . SER A 1 79 ? 8.733 4.586 0.615 1.00 91.56 79 SER A C 1
ATOM 681 O O . SER A 1 79 ? 7.936 4.756 1.533 1.00 91.56 79 SER A O 1
ATOM 683 N N . SER A 1 80 ? 9.349 3.417 0.437 1.00 86.19 80 SER A N 1
ATOM 684 C CA . SER A 1 80 ? 9.034 2.225 1.235 1.00 86.19 80 SER A CA 1
ATOM 685 C C . SER A 1 80 ? 9.162 2.482 2.742 1.00 86.19 80 SER A C 1
ATOM 687 O O . SER A 1 80 ? 8.246 2.187 3.511 1.00 86.19 80 SER A O 1
ATOM 689 N N . LEU A 1 81 ? 10.263 3.105 3.171 1.00 87.81 81 LEU A N 1
ATOM 690 C CA . LEU A 1 81 ? 10.525 3.410 4.577 1.00 87.81 81 LEU A CA 1
ATOM 691 C C . LEU A 1 81 ? 9.516 4.407 5.161 1.00 87.81 81 LEU A C 1
ATOM 693 O O . LEU A 1 81 ? 9.003 4.205 6.262 1.00 87.81 81 LEU A O 1
ATOM 697 N N . THR A 1 82 ? 9.227 5.491 4.443 1.00 92.81 82 THR A N 1
ATOM 698 C CA . THR A 1 82 ? 8.279 6.514 4.903 1.00 92.81 82 THR A CA 1
ATOM 699 C C . THR A 1 82 ? 6.849 5.987 4.914 1.00 92.81 82 THR A C 1
ATOM 701 O O . THR A 1 82 ? 6.132 6.268 5.869 1.00 92.81 82 THR A O 1
ATOM 704 N N . GLY A 1 83 ? 6.455 5.135 3.965 1.00 88.69 83 GLY A N 1
ATOM 705 C CA . GLY A 1 83 ? 5.166 4.440 4.004 1.00 88.69 83 GLY A CA 1
ATOM 706 C C . GLY A 1 83 ? 5.033 3.536 5.236 1.00 88.69 83 GLY A C 1
ATOM 707 O O . GLY A 1 83 ? 4.048 3.630 5.964 1.00 88.69 83 GLY A O 1
ATOM 708 N N . ILE A 1 84 ? 6.066 2.740 5.544 1.00 86.62 84 ILE A N 1
ATOM 709 C CA . ILE A 1 84 ? 6.121 1.887 6.748 1.00 86.62 84 ILE A CA 1
ATOM 710 C C . ILE A 1 84 ? 5.975 2.715 8.030 1.00 86.62 84 ILE A C 1
ATOM 712 O O . ILE A 1 84 ? 5.213 2.362 8.932 1.00 86.62 84 ILE A O 1
ATOM 716 N N . LEU A 1 85 ? 6.701 3.831 8.130 1.00 88.88 85 LEU A N 1
ATOM 717 C CA . LEU A 1 85 ? 6.587 4.728 9.277 1.00 88.88 85 LEU A CA 1
ATOM 718 C C . LEU A 1 85 ? 5.184 5.346 9.355 1.00 88.88 85 LEU A C 1
ATOM 720 O O . LEU A 1 85 ? 4.608 5.389 10.443 1.00 88.88 85 LEU A O 1
ATOM 724 N N . GLY A 1 86 ? 4.615 5.765 8.223 1.00 91.12 86 GLY A N 1
ATOM 725 C CA . GLY A 1 86 ? 3.240 6.257 8.120 1.00 91.12 86 GLY A CA 1
ATOM 726 C C . GLY A 1 86 ? 2.239 5.287 8.736 1.00 91.12 86 GLY A C 1
ATOM 727 O O . GLY A 1 86 ? 1.516 5.672 9.657 1.00 91.12 86 GLY A O 1
ATOM 728 N N . ASP A 1 87 ? 2.294 4.021 8.329 1.00 87.69 87 ASP A N 1
ATOM 729 C CA . ASP A 1 87 ? 1.449 2.945 8.850 1.00 87.69 87 ASP A CA 1
ATOM 730 C C . ASP A 1 87 ? 1.648 2.725 10.359 1.00 87.69 87 ASP A C 1
ATOM 732 O O . ASP A 1 87 ? 0.676 2.685 11.113 1.00 87.69 87 ASP A O 1
ATOM 736 N N . ILE A 1 88 ? 2.891 2.682 10.857 1.00 86.25 88 ILE A N 1
ATOM 737 C CA . ILE A 1 88 ? 3.165 2.526 12.299 1.00 86.25 88 ILE A CA 1
ATOM 738 C C . ILE A 1 88 ? 2.509 3.647 13.121 1.00 86.25 88 ILE A C 1
ATOM 740 O O . ILE A 1 88 ? 1.916 3.385 14.175 1.00 86.25 88 ILE A O 1
ATOM 744 N N . PHE A 1 89 ? 2.619 4.901 12.675 1.00 87.62 89 PHE A N 1
ATOM 745 C CA . PHE A 1 89 ? 1.987 6.032 13.358 1.00 87.62 89 PHE A CA 1
ATOM 746 C C . PHE A 1 89 ? 0.462 6.016 13.196 1.00 87.62 89 PHE A C 1
ATOM 748 O O . PHE A 1 89 ? -0.244 6.329 14.157 1.00 87.62 89 PHE A O 1
ATOM 755 N N . LEU A 1 90 ? -0.050 5.602 12.034 1.00 89.19 90 LEU A N 1
ATOM 756 C CA . LEU A 1 90 ? -1.482 5.470 11.771 1.00 89.19 90 LEU A CA 1
ATOM 757 C C . LEU A 1 90 ? -2.112 4.425 12.693 1.00 89.19 90 LEU A C 1
ATOM 759 O O . LEU A 1 90 ? -3.142 4.681 13.317 1.00 89.19 90 LEU A O 1
ATOM 763 N N . HIS A 1 91 ? -1.471 3.266 12.846 1.00 84.88 91 HIS A N 1
ATOM 764 C CA . HIS A 1 91 ? -1.951 2.206 13.726 1.00 84.88 91 HIS A CA 1
ATOM 765 C C . HIS A 1 91 ? -2.057 2.686 15.170 1.00 84.88 91 HIS A C 1
ATOM 767 O O . HIS A 1 91 ? -2.941 2.232 15.886 1.00 84.88 91 HIS A O 1
ATOM 773 N N . ARG A 1 92 ? -1.220 3.641 15.586 1.00 82.88 92 ARG A N 1
ATOM 774 C CA . ARG A 1 92 ? -1.243 4.274 16.914 1.00 82.88 92 ARG A CA 1
ATOM 775 C C . ARG A 1 92 ? -2.211 5.464 17.024 1.00 82.88 92 ARG A C 1
ATOM 777 O O . ARG A 1 92 ? -2.114 6.205 17.997 1.00 82.88 92 ARG A O 1
ATOM 784 N N . ASP A 1 93 ? -3.087 5.667 16.037 1.00 83.56 93 ASP A N 1
ATOM 785 C CA . ASP A 1 93 ? -3.999 6.819 15.914 1.00 83.56 93 ASP A CA 1
ATOM 786 C C . ASP A 1 93 ? -3.277 8.176 16.047 1.00 83.56 93 ASP A C 1
ATOM 788 O O . ASP A 1 93 ? -3.780 9.152 16.606 1.00 83.56 93 ASP A O 1
ATOM 792 N N . ASN A 1 94 ? -2.037 8.246 15.555 1.00 84.81 94 ASN A N 1
ATOM 793 C CA . ASN A 1 94 ? -1.199 9.426 15.690 1.00 84.81 94 ASN A CA 1
ATOM 794 C C . ASN A 1 94 ? -1.192 10.239 14.396 1.00 84.81 94 ASN A C 1
ATOM 796 O O . ASN A 1 94 ? -0.659 9.798 13.380 1.00 84.81 94 ASN A O 1
ATOM 800 N N . LYS A 1 95 ? -1.668 11.487 14.473 1.00 89.06 95 LYS A N 1
ATOM 801 C CA . LYS A 1 95 ? -1.731 12.438 13.349 1.00 89.06 95 LYS A CA 1
ATOM 802 C C . LYS A 1 95 ? -0.380 12.694 12.658 1.00 89.06 95 LYS A C 1
ATOM 804 O O . LYS A 1 95 ? -0.355 13.153 11.520 1.00 89.06 95 LYS A O 1
ATOM 809 N N . LYS A 1 96 ? 0.754 12.391 13.301 1.00 90.62 96 LYS A N 1
ATOM 810 C CA . LYS A 1 96 ? 2.078 12.450 12.657 1.00 90.62 96 LYS A CA 1
ATOM 811 C C . LYS A 1 96 ? 2.217 11.483 11.472 1.00 90.62 96 LYS A C 1
ATOM 813 O O . LYS A 1 96 ? 3.089 11.717 10.643 1.00 90.62 96 LYS A O 1
ATOM 818 N N . CYS A 1 97 ? 1.358 10.464 11.344 1.00 93.06 97 CYS A N 1
ATOM 819 C CA . CYS A 1 97 ? 1.338 9.559 10.189 1.00 93.06 97 CYS A CA 1
ATOM 820 C C . CYS A 1 97 ? 1.239 10.306 8.852 1.00 93.06 97 CYS A C 1
ATOM 822 O O . CYS A 1 97 ? 1.919 9.943 7.900 1.00 93.06 97 CYS A O 1
ATOM 824 N N . PHE A 1 98 ? 0.476 11.402 8.793 1.00 94.19 98 PHE A N 1
ATOM 825 C CA . PHE A 1 98 ? 0.265 12.152 7.555 1.00 94.19 98 PHE A CA 1
ATOM 826 C C . PHE A 1 98 ? 1.533 12.810 7.021 1.00 94.19 98 PHE A C 1
ATOM 828 O O . PHE A 1 98 ? 1.704 12.874 5.812 1.00 94.19 98 PHE A O 1
ATOM 835 N N . PHE A 1 99 ? 2.452 13.247 7.890 1.00 95.75 99 PHE A N 1
ATOM 836 C CA . PHE A 1 99 ? 3.751 13.762 7.444 1.00 95.75 99 PHE A CA 1
ATOM 837 C C . PHE A 1 99 ? 4.532 12.691 6.673 1.00 95.75 99 PHE A C 1
ATOM 839 O O . PHE A 1 99 ? 5.063 12.954 5.595 1.00 95.75 99 PHE A O 1
ATOM 846 N N . PHE A 1 100 ? 4.541 11.466 7.200 1.00 96.12 100 PHE A N 1
ATOM 847 C CA . PHE A 1 100 ? 5.173 10.332 6.538 1.00 96.12 100 PHE A CA 1
ATOM 848 C C . PHE A 1 100 ? 4.445 9.949 5.247 1.00 96.12 100 PHE A C 1
ATOM 850 O O . PHE A 1 100 ? 5.113 9.723 4.244 1.00 96.12 100 PHE A O 1
ATOM 857 N N . TYR A 1 101 ? 3.106 9.967 5.223 1.00 94.31 101 TYR A N 1
ATOM 858 C CA . TYR A 1 101 ? 2.351 9.719 3.991 1.00 94.31 101 TYR A CA 1
ATOM 859 C C . TYR A 1 101 ? 2.597 10.777 2.914 1.00 94.31 101 TYR A C 1
ATOM 861 O O . TYR A 1 101 ? 2.745 10.413 1.756 1.00 94.31 101 TYR A O 1
ATOM 869 N N . PHE A 1 102 ? 2.709 12.064 3.254 1.00 96.25 102 PHE A N 1
ATOM 870 C CA . PHE A 1 102 ? 3.076 13.085 2.267 1.00 96.25 102 PHE A CA 1
ATOM 871 C C . PHE A 1 102 ? 4.472 12.836 1.679 1.00 96.25 102 PHE A C 1
ATOM 873 O O . PHE A 1 102 ? 4.652 12.956 0.469 1.00 96.25 102 PHE A O 1
ATOM 880 N N . SER A 1 103 ? 5.443 12.438 2.510 1.00 96.38 103 SER A N 1
ATOM 881 C CA . SER A 1 103 ? 6.776 12.050 2.032 1.00 96.38 103 SER A CA 1
ATOM 882 C C . SER A 1 103 ? 6.729 10.803 1.145 1.00 96.38 103 SER A C 1
ATOM 884 O O . SER A 1 103 ? 7.399 10.767 0.113 1.00 96.38 103 SER A O 1
ATOM 886 N N . PHE A 1 104 ? 5.932 9.802 1.524 1.00 94.38 104 PHE A N 1
ATOM 887 C CA . PHE A 1 104 ? 5.706 8.587 0.743 1.00 94.38 104 PHE A CA 1
ATOM 888 C C . PHE A 1 104 ? 5.125 8.927 -0.630 1.00 94.38 104 PHE A C 1
ATOM 890 O O . PHE A 1 104 ? 5.749 8.618 -1.637 1.00 94.38 104 PHE A O 1
ATOM 897 N N . ILE A 1 105 ? 4.005 9.655 -0.672 1.00 93.62 105 ILE A N 1
ATOM 898 C CA . ILE A 1 105 ? 3.331 10.065 -1.910 1.00 93.62 105 ILE A CA 1
ATOM 899 C C . ILE A 1 105 ? 4.303 10.794 -2.838 1.00 93.62 105 ILE A C 1
ATOM 901 O O . ILE A 1 105 ? 4.396 10.466 -4.015 1.00 93.62 105 ILE A O 1
ATOM 905 N N . PHE A 1 106 ? 5.055 11.765 -2.313 1.00 96.06 106 PHE A N 1
ATOM 906 C CA . PHE A 1 106 ? 5.985 12.549 -3.123 1.00 96.06 106 PHE A CA 1
ATOM 907 C C . PHE A 1 106 ? 7.122 11.695 -3.696 1.00 96.06 106 PHE A C 1
ATOM 909 O O . PHE A 1 106 ? 7.432 11.775 -4.884 1.00 96.06 106 PHE A O 1
ATOM 916 N N . THR A 1 107 ? 7.740 10.854 -2.865 1.00 95.19 107 THR A N 1
ATOM 917 C CA . THR A 1 107 ? 8.865 10.013 -3.300 1.00 95.19 107 THR A CA 1
ATOM 918 C C . THR A 1 107 ? 8.424 8.880 -4.226 1.00 95.19 107 THR A C 1
ATOM 920 O O . THR A 1 107 ? 9.130 8.587 -5.191 1.00 95.19 107 THR A O 1
ATOM 923 N N . TYR A 1 108 ? 7.239 8.306 -4.008 1.00 91.25 108 TYR A N 1
ATOM 924 C CA . TYR A 1 108 ? 6.643 7.314 -4.899 1.00 91.25 108 TYR A CA 1
ATOM 925 C C . TYR A 1 108 ? 6.228 7.932 -6.236 1.00 91.25 108 TYR A C 1
ATOM 927 O O . TYR A 1 108 ? 6.545 7.374 -7.281 1.00 91.25 108 TYR A O 1
ATOM 935 N N . PHE A 1 109 ? 5.610 9.118 -6.228 1.00 92.88 109 PHE A N 1
ATOM 936 C CA . PHE A 1 109 ? 5.248 9.855 -7.443 1.00 92.88 109 PHE A CA 1
ATOM 937 C C . PHE A 1 109 ? 6.467 10.128 -8.332 1.00 92.88 109 PHE A C 1
ATOM 939 O O . PHE A 1 109 ? 6.444 9.828 -9.524 1.00 92.88 109 PHE A O 1
ATOM 946 N N . LEU A 1 110 ? 7.563 10.632 -7.750 1.00 93.56 110 LEU A N 1
ATOM 947 C CA . LEU A 1 110 ? 8.812 10.844 -8.488 1.00 93.56 110 LEU A CA 1
ATOM 948 C C . LEU A 1 110 ? 9.396 9.531 -9.022 1.00 93.56 110 LEU A C 1
ATOM 950 O O . LEU A 1 110 ? 9.868 9.492 -10.157 1.00 93.56 110 LEU A O 1
ATOM 954 N N . SER A 1 111 ? 9.346 8.459 -8.226 1.00 89.81 111 SER A N 1
ATOM 955 C CA . SER A 1 111 ? 9.788 7.129 -8.656 1.00 89.81 111 SER A CA 1
ATOM 956 C C . SER A 1 111 ? 8.973 6.623 -9.856 1.00 89.81 111 SER A C 1
ATOM 958 O O . SER A 1 111 ? 9.551 6.167 -10.844 1.00 89.81 111 SER A O 1
ATOM 960 N N . CYS A 1 112 ? 7.650 6.815 -9.831 1.00 86.12 112 CYS A N 1
ATOM 961 C CA . CYS A 1 112 ? 6.750 6.463 -10.927 1.00 86.12 112 CYS A CA 1
ATOM 962 C C . CYS A 1 112 ? 7.056 7.253 -12.206 1.00 86.12 112 CYS A C 1
ATOM 964 O O . CYS A 1 112 ? 7.117 6.660 -13.278 1.00 86.12 112 CYS A O 1
ATOM 966 N N . ILE A 1 113 ? 7.325 8.563 -12.110 1.00 86.94 113 ILE A N 1
ATOM 967 C CA . ILE A 1 113 ? 7.709 9.381 -13.275 1.00 86.94 113 ILE A CA 1
ATOM 968 C C . ILE A 1 113 ? 8.987 8.847 -13.930 1.00 86.94 113 ILE A C 1
ATOM 970 O O . ILE A 1 113 ? 9.038 8.736 -15.152 1.00 86.94 113 ILE A O 1
ATOM 974 N N . ILE A 1 114 ? 10.007 8.489 -13.140 1.00 85.12 114 ILE A N 1
ATOM 975 C CA . ILE A 1 114 ? 11.277 7.968 -13.678 1.00 85.12 114 ILE A CA 1
ATOM 976 C C . ILE A 1 114 ? 11.066 6.641 -14.421 1.00 85.12 114 ILE A C 1
ATOM 978 O O . ILE A 1 114 ? 11.719 6.389 -15.433 1.00 85.12 114 ILE A O 1
ATOM 982 N N . LEU A 1 115 ? 10.145 5.806 -13.938 1.00 78.00 115 LEU A N 1
ATOM 983 C CA . LEU A 1 115 ? 9.785 4.537 -14.569 1.00 78.00 115 LEU A CA 1
ATOM 984 C C . LEU A 1 115 ? 8.711 4.664 -15.662 1.00 78.00 115 LEU A C 1
ATOM 986 O O . LEU A 1 115 ? 8.324 3.648 -16.237 1.00 78.00 115 LEU A O 1
ATOM 990 N N . PHE A 1 116 ? 8.232 5.876 -15.966 1.00 77.88 116 PHE A N 1
ATOM 991 C CA . PHE A 1 116 ? 7.113 6.116 -16.887 1.00 77.88 116 PHE A CA 1
ATOM 992 C C . PHE A 1 116 ? 5.823 5.369 -16.489 1.00 77.88 116 PHE A C 1
ATOM 994 O O . PHE A 1 116 ? 5.020 4.969 -17.333 1.00 77.88 116 PHE A O 1
ATOM 1001 N N . LEU A 1 117 ? 5.618 5.185 -15.184 1.00 76.12 117 LEU A N 1
ATOM 1002 C CA . LEU A 1 117 ? 4.419 4.612 -14.572 1.00 76.12 117 LEU A CA 1
ATOM 1003 C C . LEU A 1 117 ? 3.363 5.711 -14.395 1.00 76.12 117 LEU A C 1
ATOM 1005 O O . LEU A 1 117 ? 3.129 6.229 -13.301 1.00 76.12 117 LEU A O 1
ATOM 1009 N N . TRP A 1 118 ? 2.793 6.157 -15.517 1.00 76.31 118 TRP A N 1
ATOM 1010 C CA . TRP A 1 118 ? 1.893 7.316 -15.566 1.00 76.31 118 TRP A CA 1
ATOM 1011 C C . TRP A 1 118 ? 0.616 7.125 -14.754 1.00 76.31 118 TRP A C 1
ATOM 1013 O O . TRP A 1 118 ? 0.132 8.075 -14.136 1.00 76.31 118 TRP A O 1
ATOM 1023 N N . PHE A 1 119 ? 0.077 5.908 -14.750 1.00 77.50 119 PHE A N 1
ATOM 1024 C CA . PHE A 1 119 ? -1.149 5.602 -14.030 1.00 77.50 119 PHE A CA 1
ATOM 1025 C C . PHE A 1 119 ? -0.926 5.660 -12.513 1.00 77.50 119 PHE A C 1
ATOM 1027 O O . PHE A 1 119 ? -1.653 6.351 -11.805 1.00 77.50 119 PHE A O 1
ATOM 1034 N N . GLU A 1 120 ? 0.143 5.041 -12.025 1.00 80.25 120 GLU A N 1
ATOM 1035 C CA . GLU A 1 120 ? 0.538 5.028 -10.619 1.00 80.25 120 GLU A CA 1
ATOM 1036 C C . GLU A 1 120 ? 0.914 6.435 -10.134 1.00 80.25 120 GLU A C 1
ATOM 1038 O O . GLU A 1 120 ? 0.588 6.821 -9.008 1.00 80.25 120 GLU A O 1
ATOM 1043 N N . ALA A 1 121 ? 1.535 7.244 -10.999 1.00 85.88 121 ALA A N 1
ATOM 1044 C CA . ALA A 1 121 ? 1.781 8.656 -10.731 1.00 85.88 121 ALA A CA 1
ATOM 1045 C C . ALA A 1 121 ? 0.466 9.448 -10.590 1.00 85.88 121 ALA A C 1
ATOM 1047 O O . ALA A 1 121 ? 0.324 10.253 -9.666 1.00 85.88 121 ALA A O 1
ATOM 1048 N N . LEU A 1 122 ? -0.523 9.208 -11.456 1.00 85.50 122 LEU A N 1
ATOM 1049 C CA . LEU A 1 122 ? -1.846 9.827 -11.348 1.00 85.50 122 LEU A CA 1
ATOM 1050 C C . LEU A 1 122 ? -2.588 9.369 -10.084 1.00 85.50 122 LEU A C 1
ATOM 1052 O O . LEU A 1 122 ? -3.200 10.195 -9.401 1.00 85.50 122 LEU A O 1
ATOM 1056 N N . GLU A 1 123 ? -2.478 8.090 -9.716 1.00 85.19 123 GLU A N 1
ATOM 1057 C CA . GLU A 1 123 ? -2.999 7.567 -8.453 1.00 85.19 123 GLU A CA 1
ATOM 1058 C C . GLU A 1 123 ? -2.428 8.347 -7.263 1.00 85.19 123 GLU A C 1
ATOM 1060 O O . GLU A 1 123 ? -3.188 8.781 -6.398 1.00 85.19 123 GLU A O 1
ATOM 1065 N N . GLN A 1 124 ? -1.123 8.639 -7.242 1.00 90.75 124 GLN A N 1
ATOM 1066 C CA . GLN A 1 124 ? -0.523 9.418 -6.153 1.00 90.75 124 GLN A CA 1
ATOM 1067 C C . GLN A 1 124 ? -1.090 10.828 -6.011 1.00 90.75 124 GLN A C 1
ATOM 1069 O O . GLN A 1 124 ? -1.182 11.333 -4.892 1.00 90.75 124 GLN A O 1
ATOM 1074 N N . ILE A 1 125 ? -1.517 11.461 -7.105 1.00 90.94 125 ILE A N 1
ATOM 1075 C CA . ILE A 1 125 ? -2.189 12.764 -7.043 1.00 90.94 125 ILE A CA 1
ATOM 1076 C C . ILE A 1 125 ? -3.538 12.618 -6.327 1.00 90.94 125 ILE A C 1
ATOM 1078 O O . ILE A 1 125 ? -3.863 13.412 -5.445 1.00 90.94 125 ILE A O 1
ATOM 1082 N N . ILE A 1 126 ? -4.314 11.582 -6.649 1.00 89.75 126 ILE A N 1
ATOM 1083 C CA . ILE A 1 126 ? -5.596 11.301 -5.984 1.00 89.75 126 ILE A CA 1
ATOM 1084 C C . ILE A 1 126 ? -5.365 11.007 -4.496 1.00 89.75 126 ILE A C 1
ATOM 1086 O O . ILE A 1 126 ? -6.031 11.578 -3.625 1.00 89.75 126 ILE A O 1
ATOM 1090 N N . VAL A 1 127 ? -4.382 10.159 -4.195 1.00 90.25 127 VAL A N 1
ATOM 1091 C CA . VAL A 1 127 ? -4.018 9.764 -2.830 1.00 90.25 127 VAL A CA 1
ATOM 1092 C C . VAL A 1 127 ? -3.515 10.963 -2.029 1.00 90.25 127 VAL A C 1
ATOM 1094 O O . VAL A 1 127 ? -3.879 11.095 -0.863 1.00 90.25 127 VAL A O 1
ATOM 1097 N N . PHE A 1 128 ? -2.782 11.899 -2.641 1.00 93.94 128 PHE A N 1
ATOM 1098 C CA . PHE A 1 128 ? -2.387 13.158 -2.008 1.00 93.94 128 PHE A CA 1
ATOM 1099 C C . PHE A 1 128 ? -3.592 13.924 -1.462 1.00 93.94 128 PHE A C 1
ATOM 1101 O O . PHE A 1 128 ? -3.601 14.316 -0.292 1.00 93.94 128 PHE A O 1
ATOM 1108 N N . PHE A 1 129 ? -4.629 14.113 -2.283 1.00 93.12 129 PHE A N 1
ATOM 1109 C CA . PHE A 1 129 ? -5.834 14.811 -1.845 1.00 93.12 129 PHE A CA 1
ATOM 1110 C C . PHE A 1 129 ? -6.567 14.033 -0.752 1.00 93.12 129 PHE A C 1
ATOM 1112 O O . PHE A 1 129 ? -6.991 14.640 0.231 1.00 93.12 129 PHE A O 1
ATOM 1119 N N . LEU A 1 130 ? -6.661 12.703 -0.852 1.00 91.19 130 LEU A N 1
ATOM 1120 C CA . LEU A 1 130 ? -7.253 11.870 0.203 1.00 91.19 130 LEU A CA 1
ATOM 1121 C C . LEU A 1 130 ? -6.506 12.003 1.535 1.00 91.19 130 LEU A C 1
ATOM 1123 O O . LEU A 1 130 ? -7.137 12.222 2.569 1.00 91.19 130 LEU A O 1
ATOM 1127 N N . VAL A 1 131 ? -5.174 11.938 1.512 1.00 91.81 131 VAL A N 1
ATOM 1128 C CA . VAL A 1 131 ? -4.300 12.127 2.680 1.00 91.81 131 VAL A CA 1
ATOM 1129 C C . VAL A 1 131 ? -4.452 13.537 3.247 1.00 91.81 131 VAL A C 1
ATOM 1131 O O . VAL A 1 131 ? -4.526 13.706 4.464 1.00 91.81 131 VAL A O 1
ATOM 1134 N N . LEU A 1 132 ? -4.572 14.555 2.393 1.00 92.75 132 LEU A N 1
ATOM 1135 C CA . LEU A 1 132 ? -4.825 15.930 2.813 1.00 92.75 132 LEU A CA 1
ATOM 1136 C C . LEU A 1 132 ? -6.189 16.075 3.500 1.00 92.75 132 LEU A C 1
ATOM 1138 O O . LEU A 1 132 ? -6.267 16.649 4.588 1.00 92.75 132 LEU A O 1
ATOM 1142 N N . PHE A 1 133 ? -7.256 15.513 2.930 1.00 89.81 133 PHE A N 1
ATOM 1143 C CA . PHE A 1 133 ? -8.579 15.495 3.560 1.00 89.81 133 PHE A CA 1
ATOM 1144 C C . PHE A 1 133 ? -8.569 14.724 4.883 1.00 89.81 133 PHE A C 1
ATOM 1146 O O . PHE A 1 133 ? -9.138 15.193 5.875 1.00 89.81 133 PHE A O 1
ATOM 1153 N N . ALA A 1 134 ? -7.883 13.581 4.936 1.00 88.69 134 ALA A N 1
ATOM 1154 C CA . ALA A 1 134 ? -7.685 12.802 6.151 1.00 88.69 134 ALA A CA 1
ATOM 1155 C C . ALA A 1 134 ? -6.970 13.637 7.224 1.00 88.69 134 ALA A C 1
ATOM 1157 O O . ALA A 1 134 ? -7.482 13.781 8.329 1.00 88.69 134 ALA A O 1
ATOM 1158 N N . TYR A 1 135 ? -5.856 14.289 6.887 1.00 91.25 135 TYR A N 1
ATOM 1159 C CA . TYR A 1 135 ? -5.109 15.165 7.789 1.00 91.25 135 TYR A CA 1
ATOM 1160 C C . TYR A 1 135 ? -5.951 16.335 8.316 1.00 91.25 135 TYR A C 1
ATOM 1162 O O . TYR A 1 135 ? -5.920 16.654 9.513 1.00 91.25 135 TYR A O 1
ATOM 1170 N N . LEU A 1 136 ? -6.706 16.990 7.430 1.00 88.56 136 LEU A N 1
ATOM 1171 C CA . LEU A 1 136 ? -7.550 18.128 7.782 1.00 88.56 136 LEU A CA 1
ATOM 1172 C C . LEU A 1 136 ? -8.718 17.714 8.675 1.00 88.56 136 LEU A C 1
ATOM 1174 O O . LEU A 1 136 ? -9.079 18.490 9.556 1.00 88.56 136 LEU A O 1
ATOM 1178 N N . SER A 1 137 ? -9.284 16.525 8.474 1.00 82.81 137 SER A N 1
ATOM 1179 C CA . SER A 1 137 ? -10.386 15.994 9.283 1.00 82.81 137 SER A CA 1
ATOM 1180 C C . SER A 1 137 ? -9.914 15.344 10.592 1.00 82.81 137 SER A C 1
ATOM 1182 O O . SER A 1 137 ? -10.650 15.362 11.581 1.00 82.81 137 SER A O 1
ATOM 1184 N N . TRP A 1 138 ? -8.669 14.856 10.658 1.00 84.56 138 TRP A N 1
ATOM 1185 C CA . TRP A 1 138 ? -8.127 14.182 11.841 1.00 84.56 138 TRP A CA 1
ATOM 1186 C C . TRP A 1 138 ? -8.103 15.112 13.059 1.00 84.56 138 TRP A C 1
ATOM 1188 O O . TRP A 1 138 ? -7.326 16.074 13.121 1.00 84.56 138 TRP A O 1
ATOM 1198 N N . GLY A 1 139 ? -8.947 14.818 14.049 1.00 67.75 139 GLY A N 1
ATOM 1199 C CA . GLY A 1 139 ? -9.009 15.532 15.326 1.00 67.75 139 GLY A CA 1
ATOM 1200 C C . GLY A 1 139 ? -9.773 16.864 15.323 1.00 67.75 139 GLY A C 1
ATOM 1201 O O . GLY A 1 139 ? -9.730 17.561 16.334 1.00 67.75 139 GLY A O 1
ATOM 1202 N N . LYS A 1 140 ? -10.467 17.246 14.235 1.00 68.19 140 LYS A N 1
ATOM 1203 C CA . LYS A 1 140 ? -11.256 18.499 14.192 1.00 68.19 140 LYS A CA 1
ATOM 1204 C C . LYS A 1 140 ? -12.646 18.413 14.839 1.00 68.19 140 LYS A C 1
ATOM 1206 O O . LYS A 1 140 ? -13.256 19.449 15.082 1.00 68.19 140 LYS A O 1
ATOM 1211 N N . GLU A 1 141 ? -13.138 17.229 15.188 1.00 57.59 141 GLU A N 1
ATOM 1212 C CA . GLU A 1 141 ? -14.485 17.059 15.748 1.00 57.59 141 GLU A CA 1
ATOM 1213 C C . GLU A 1 141 ? -14.413 16.798 17.263 1.00 57.59 141 GLU A C 1
ATOM 1215 O O . GLU A 1 141 ? -14.243 15.674 17.720 1.00 57.59 141 GLU A O 1
ATOM 1220 N N . LYS A 1 142 ? -14.516 17.871 18.063 1.00 48.34 142 LYS A N 1
ATOM 1221 C CA . LYS A 1 142 ? -14.539 17.825 19.544 1.00 48.34 142 LYS A CA 1
ATOM 1222 C C . LYS A 1 142 ? -15.882 17.378 20.141 1.00 48.34 142 LYS A C 1
ATOM 1224 O O . LYS A 1 142 ? -16.016 17.331 21.361 1.00 48.34 142 LYS A O 1
ATOM 1229 N N . LYS A 1 143 ? -16.892 17.090 19.321 1.00 42.84 143 LYS A N 1
ATOM 1230 C CA . LYS A 1 143 ? -18.209 16.642 19.779 1.00 42.84 143 LYS A CA 1
ATOM 1231 C C . LYS A 1 143 ? -18.700 15.550 18.829 1.00 42.84 143 LYS A C 1
ATOM 1233 O O . LYS A 1 143 ? -18.925 15.841 17.663 1.00 42.84 143 LYS A O 1
ATOM 1238 N N . ILE A 1 144 ? -18.882 14.348 19.384 1.00 44.16 144 ILE A N 1
ATOM 1239 C CA . ILE A 1 144 ? -19.425 13.118 18.776 1.00 44.16 144 ILE A CA 1
ATOM 1240 C C . ILE A 1 144 ? -18.375 12.241 18.060 1.00 44.16 144 ILE A C 1
ATOM 1242 O O . ILE A 1 144 ? -18.127 12.352 16.867 1.00 44.16 144 ILE A O 1
ATOM 1246 N N . ASP A 1 145 ? -17.757 11.360 18.852 1.00 49.12 145 ASP A N 1
ATOM 1247 C CA . ASP A 1 145 ? -17.381 9.971 18.540 1.00 49.12 145 ASP A CA 1
ATOM 1248 C C . ASP A 1 145 ? -17.104 9.582 17.070 1.00 49.12 145 ASP A C 1
ATOM 1250 O O . ASP A 1 145 ? -17.763 8.707 16.511 1.00 49.12 145 ASP A O 1
ATOM 1254 N N . LYS A 1 146 ? -16.021 10.089 16.470 1.00 57.38 146 LYS A N 1
ATOM 1255 C CA . LYS A 1 146 ? -15.249 9.273 15.509 1.00 57.38 146 LYS A CA 1
ATOM 1256 C C . LYS A 1 146 ? -14.214 8.460 16.275 1.00 57.38 146 LYS A C 1
ATOM 1258 O O . LYS A 1 146 ? -13.008 8.705 16.204 1.00 57.38 146 LYS A O 1
ATOM 1263 N N . LYS A 1 147 ? -14.742 7.537 17.075 1.00 75.44 147 LYS A N 1
ATOM 1264 C CA . LYS A 1 147 ? -14.001 6.457 17.722 1.00 75.44 147 LYS A CA 1
ATOM 1265 C C . LYS A 1 147 ? -13.662 5.396 16.681 1.00 75.44 147 LYS A C 1
ATOM 1267 O O . LYS A 1 147 ? -14.353 5.280 15.668 1.00 75.44 147 LYS A O 1
ATOM 1272 N N . ILE A 1 148 ? -12.584 4.651 16.902 1.00 84.12 148 ILE A N 1
ATOM 1273 C CA . ILE A 1 148 ? -12.264 3.509 16.041 1.00 84.12 148 ILE A CA 1
ATOM 1274 C C . ILE A 1 148 ? -13.417 2.511 16.159 1.00 84.12 148 ILE A C 1
ATOM 1276 O O . ILE A 1 148 ? -13.764 2.091 17.260 1.00 84.12 148 ILE A O 1
ATOM 1280 N N . ALA A 1 149 ? -14.024 2.150 15.031 1.00 89.38 149 ALA A N 1
ATOM 1281 C CA . ALA A 1 149 ? -15.260 1.379 15.013 1.00 89.38 149 ALA A CA 1
ATOM 1282 C C . ALA A 1 149 ? -15.237 0.273 13.957 1.00 89.38 149 ALA A C 1
ATOM 1284 O O . ALA A 1 149 ? -14.405 0.240 13.047 1.00 89.38 149 ALA A O 1
ATOM 1285 N N . PHE A 1 150 ? -16.190 -0.645 14.077 1.00 91.88 150 PHE A N 1
ATOM 1286 C CA . PHE A 1 150 ? -16.487 -1.599 13.021 1.00 91.88 150 PHE A CA 1
ATOM 1287 C C . PHE A 1 150 ? -17.521 -0.991 12.071 1.00 91.88 150 PHE A C 1
ATOM 1289 O O . PHE A 1 150 ? -18.582 -0.537 12.497 1.00 91.88 150 PHE A O 1
ATOM 1296 N N . ALA A 1 151 ? -17.229 -1.025 10.774 1.00 90.56 151 ALA A N 1
ATOM 1297 C CA . ALA A 1 151 ? -18.199 -0.720 9.739 1.00 90.56 151 ALA A CA 1
ATOM 1298 C C . ALA A 1 151 ? -19.354 -1.729 9.767 1.00 90.56 151 ALA A C 1
ATOM 1300 O O . ALA A 1 151 ? -19.180 -2.907 10.089 1.00 90.56 151 ALA A O 1
ATOM 1301 N N . ASN A 1 152 ? -20.532 -1.262 9.357 1.00 93.38 152 ASN A N 1
ATOM 1302 C CA . ASN A 1 152 ? -21.691 -2.114 9.132 1.00 93.38 152 ASN A CA 1
ATOM 1303 C C . ASN A 1 152 ? -21.379 -3.163 8.044 1.00 93.38 152 ASN A C 1
ATOM 1305 O O . ASN A 1 152 ? -20.902 -2.813 6.964 1.00 93.38 152 ASN A O 1
ATOM 1309 N N . TRP A 1 153 ? -21.688 -4.438 8.296 1.00 94.12 153 TRP A N 1
ATOM 1310 C CA . TRP A 1 153 ? -21.466 -5.528 7.340 1.00 94.12 153 TRP A CA 1
ATOM 1311 C C . TRP A 1 153 ? -22.164 -5.326 5.990 1.00 94.12 153 TRP A C 1
ATOM 1313 O O . TRP A 1 153 ? -21.587 -5.683 4.967 1.00 94.12 153 TRP A O 1
ATOM 1323 N N . TYR A 1 154 ? -23.341 -4.689 5.952 1.00 96.88 154 TYR A N 1
ATOM 1324 C CA . TYR A 1 154 ? -24.013 -4.350 4.691 1.00 96.88 154 TYR A CA 1
ATOM 1325 C C . TYR A 1 154 ? -23.202 -3.352 3.858 1.00 96.88 154 TYR A C 1
ATOM 1327 O O . TYR A 1 154 ? -23.133 -3.484 2.639 1.00 96.88 154 TYR A O 1
ATOM 1335 N N . LEU A 1 155 ? -22.539 -2.388 4.510 1.00 95.88 155 LEU A N 1
ATOM 1336 C CA . LEU A 1 155 ? -21.633 -1.458 3.835 1.00 95.88 155 LEU A CA 1
ATOM 1337 C C . LEU A 1 155 ? -20.408 -2.199 3.291 1.00 95.88 155 LEU A C 1
ATOM 1339 O O . LEU A 1 155 ? -20.021 -1.966 2.153 1.00 95.88 155 LEU A O 1
ATOM 1343 N N . VAL A 1 156 ? -19.814 -3.103 4.075 1.00 96.25 156 VAL A N 1
ATOM 1344 C CA . VAL A 1 156 ? -18.656 -3.902 3.633 1.00 96.25 156 VAL A CA 1
ATOM 1345 C C . VAL A 1 156 ? -19.022 -4.760 2.422 1.00 96.25 156 VAL A C 1
ATOM 1347 O O . VAL A 1 156 ? -18.296 -4.755 1.434 1.00 96.25 156 VAL A O 1
ATOM 1350 N N . PHE A 1 157 ? -20.167 -5.447 2.467 1.00 96.94 157 PHE A N 1
ATOM 1351 C CA . PHE A 1 157 ? -20.657 -6.254 1.351 1.00 96.94 157 PHE A CA 1
ATOM 1352 C C . PHE A 1 157 ? -20.924 -5.404 0.106 1.00 96.94 157 PHE A C 1
ATOM 1354 O O . PHE A 1 157 ? -20.455 -5.742 -0.977 1.00 96.94 157 PHE A O 1
ATOM 1361 N N . PHE A 1 158 ? -21.606 -4.266 0.265 1.00 97.50 158 PHE A N 1
ATOM 1362 C CA . PHE A 1 158 ? -21.818 -3.315 -0.825 1.00 97.50 158 PHE A CA 1
ATOM 1363 C C . PHE A 1 158 ? -20.493 -2.865 -1.451 1.00 97.50 158 PHE A C 1
ATOM 1365 O O . PHE A 1 158 ? -20.367 -2.866 -2.671 1.00 97.50 158 PHE A O 1
ATOM 1372 N N . LEU A 1 159 ? -19.491 -2.531 -0.633 1.00 97.25 159 LEU A N 1
ATOM 1373 C CA . LEU A 1 159 ? -18.172 -2.105 -1.105 1.00 97.25 159 LEU A CA 1
ATOM 1374 C C . LEU A 1 159 ? -17.405 -3.225 -1.820 1.00 97.25 159 LEU A C 1
ATOM 1376 O O . LEU A 1 159 ? -16.694 -2.941 -2.777 1.00 97.25 159 LEU A O 1
ATOM 1380 N N . LEU A 1 160 ? -17.565 -4.487 -1.411 1.00 97.06 160 LEU A N 1
ATOM 1381 C CA . LEU A 1 160 ? -16.994 -5.633 -2.126 1.00 97.06 160 LEU A CA 1
ATOM 1382 C C . LEU A 1 160 ? -17.660 -5.831 -3.494 1.00 97.06 160 LEU A C 1
ATOM 1384 O O . LEU A 1 160 ? -16.966 -5.988 -4.494 1.00 97.06 160 LEU A O 1
ATOM 1388 N N . VAL A 1 161 ? -18.994 -5.771 -3.565 1.00 96.12 161 VAL A N 1
ATOM 1389 C CA . VAL A 1 161 ? -19.725 -5.845 -4.845 1.00 96.12 161 VAL A CA 1
ATOM 1390 C C . VAL A 1 161 ? -19.346 -4.675 -5.752 1.00 96.12 161 VAL A C 1
ATOM 1392 O O . VAL A 1 161 ? -19.115 -4.870 -6.947 1.00 96.12 161 VAL A O 1
ATOM 1395 N N . PHE A 1 162 ? -19.240 -3.471 -5.183 1.00 95.88 162 PHE A N 1
ATOM 1396 C CA . PHE A 1 162 ? -18.766 -2.282 -5.880 1.00 95.88 162 PHE A CA 1
ATOM 1397 C C . PHE A 1 162 ? -17.359 -2.500 -6.435 1.00 95.88 162 PHE A C 1
ATOM 1399 O O . PHE A 1 162 ? -17.165 -2.279 -7.624 1.00 95.88 162 PHE A O 1
ATOM 1406 N N . LEU A 1 163 ? -16.415 -2.989 -5.623 1.00 96.19 163 LEU A N 1
ATOM 1407 C CA . LEU A 1 163 ? -15.041 -3.274 -6.041 1.00 96.19 163 LEU A CA 1
ATOM 1408 C C . LEU A 1 163 ? -15.025 -4.173 -7.282 1.00 96.19 163 LEU A C 1
ATOM 1410 O O . LEU A 1 163 ? -14.550 -3.739 -8.324 1.00 96.19 163 LEU A O 1
ATOM 1414 N N . PHE A 1 164 ? -15.633 -5.361 -7.215 1.00 93.31 164 PHE A N 1
ATOM 1415 C CA . PHE A 1 164 ? -15.633 -6.292 -8.349 1.00 93.31 164 PHE A CA 1
ATOM 1416 C C . PHE A 1 164 ? -16.326 -5.723 -9.591 1.00 93.31 164 PHE A C 1
ATOM 1418 O O . PHE A 1 164 ? -15.821 -5.881 -10.699 1.00 93.31 164 PHE A O 1
ATOM 1425 N N . SER A 1 165 ? -17.460 -5.037 -9.428 1.00 93.12 165 SER A N 1
ATOM 1426 C CA . SER A 1 165 ? -18.217 -4.495 -10.566 1.00 93.12 165 SER A CA 1
ATOM 1427 C C . SER A 1 165 ? -17.481 -3.333 -11.240 1.00 93.12 165 SER A C 1
ATOM 1429 O O . SER A 1 165 ? -17.428 -3.246 -12.468 1.00 93.12 165 SER A O 1
ATOM 1431 N N . PHE A 1 166 ? -16.893 -2.438 -10.444 1.00 93.81 166 PHE A N 1
ATOM 1432 C CA . PHE A 1 166 ? -16.210 -1.249 -10.944 1.00 93.81 166 PHE A CA 1
ATOM 1433 C C . PHE A 1 166 ? -14.785 -1.528 -11.410 1.00 93.81 166 PHE A C 1
ATOM 1435 O O . PHE A 1 166 ? -14.306 -0.768 -12.247 1.00 93.81 166 PHE A O 1
ATOM 1442 N N . THR A 1 167 ? -14.140 -2.623 -10.989 1.00 93.50 167 THR A N 1
ATOM 1443 C CA . THR A 1 167 ? -12.857 -3.061 -11.562 1.00 93.50 167 THR A CA 1
ATOM 1444 C C . THR A 1 167 ? -12.939 -3.166 -13.082 1.00 93.50 167 THR A C 1
ATOM 1446 O O . THR A 1 167 ? -12.058 -2.658 -13.767 1.00 93.50 167 THR A O 1
ATOM 1449 N N . PHE A 1 168 ? -14.017 -3.727 -13.640 1.00 89.25 168 PHE A N 1
ATOM 1450 C CA . PHE A 1 168 ? -14.152 -3.859 -15.096 1.00 89.25 168 PHE A CA 1
ATOM 1451 C C . PHE A 1 168 ? -14.293 -2.512 -15.812 1.00 89.25 168 PHE A C 1
ATOM 1453 O O . PHE A 1 168 ? -13.677 -2.287 -16.855 1.00 89.25 168 PHE A O 1
ATOM 1460 N N . ILE A 1 169 ? -15.103 -1.612 -15.250 1.00 88.81 169 ILE A N 1
ATOM 1461 C CA . ILE A 1 169 ? -15.342 -0.276 -15.812 1.00 88.81 169 ILE A CA 1
ATOM 1462 C C . ILE A 1 169 ? -14.058 0.552 -15.737 1.00 88.81 169 ILE A C 1
ATOM 1464 O O . ILE A 1 169 ? -13.668 1.196 -16.710 1.00 88.81 169 ILE A O 1
ATOM 1468 N N . PHE A 1 170 ? -13.387 0.511 -14.588 1.00 87.88 170 PHE A N 1
ATOM 1469 C CA . PHE A 1 170 ? -12.186 1.286 -14.332 1.00 87.88 170 PHE A CA 1
ATOM 1470 C C . PHE A 1 170 ? -10.991 0.763 -15.136 1.00 87.88 170 PHE A C 1
ATOM 1472 O O . PHE A 1 170 ? -10.290 1.560 -15.742 1.00 87.88 170 PHE A O 1
ATOM 1479 N N . ALA A 1 171 ? -10.828 -0.554 -15.280 1.00 86.19 171 ALA A N 1
ATOM 1480 C CA . ALA A 1 171 ? -9.815 -1.137 -16.162 1.00 86.19 171 ALA A CA 1
ATOM 1481 C C . ALA A 1 171 ? -10.002 -0.710 -17.624 1.00 86.19 171 ALA A C 1
ATOM 1483 O O . ALA A 1 171 ? -9.035 -0.388 -18.313 1.00 86.19 171 ALA A O 1
ATOM 1484 N N . LYS A 1 172 ? -11.253 -0.646 -18.102 1.00 84.75 172 LYS A N 1
ATOM 1485 C CA . LYS A 1 172 ? -11.550 -0.126 -19.444 1.00 84.75 172 LYS A CA 1
ATOM 1486 C C . LYS A 1 172 ? -11.155 1.346 -19.576 1.00 84.75 172 LYS A C 1
ATOM 1488 O O . LYS A 1 172 ? -10.616 1.732 -20.607 1.00 84.75 172 LYS A O 1
ATOM 1493 N N . LEU A 1 173 ? -11.397 2.153 -18.542 1.00 82.81 173 LEU A N 1
ATOM 1494 C CA . LEU A 1 173 ? -10.966 3.550 -18.511 1.00 82.81 173 LEU A CA 1
ATOM 1495 C C . LEU A 1 173 ? -9.435 3.670 -18.550 1.00 82.81 173 LEU A C 1
ATOM 1497 O O . LEU A 1 173 ? -8.926 4.460 -19.336 1.00 82.81 173 LEU A O 1
ATOM 1501 N N . ILE A 1 174 ? -8.710 2.867 -17.763 1.00 78.56 174 ILE A N 1
ATOM 1502 C CA . ILE A 1 174 ? -7.237 2.841 -17.751 1.00 78.56 174 ILE A CA 1
ATOM 1503 C C . ILE A 1 174 ? -6.692 2.543 -19.150 1.00 78.56 174 ILE A C 1
ATOM 1505 O O . ILE A 1 174 ? -5.847 3.288 -19.637 1.00 78.56 174 ILE A O 1
ATOM 1509 N N . LYS A 1 175 ? -7.224 1.521 -19.834 1.00 78.56 175 LYS A N 1
ATOM 1510 C CA . LYS A 1 175 ? -6.807 1.183 -21.206 1.00 78.56 175 LYS A CA 1
ATOM 1511 C C . LYS A 1 175 ? -6.993 2.337 -22.181 1.00 78.56 175 LYS A C 1
ATOM 1513 O O . LYS A 1 175 ? -6.095 2.628 -22.959 1.00 78.56 175 LYS A O 1
ATOM 1518 N N . VAL A 1 176 ? -8.142 3.011 -22.116 1.00 79.44 176 VAL A N 1
ATOM 1519 C CA . VAL A 1 176 ? -8.416 4.184 -22.963 1.00 79.44 176 VAL A CA 1
ATOM 1520 C C . VAL A 1 176 ? -7.443 5.324 -22.655 1.00 79.44 176 VAL A C 1
ATOM 1522 O O . VAL A 1 176 ? -6.993 5.999 -23.572 1.00 79.44 176 VAL A O 1
ATOM 1525 N N . LEU A 1 177 ? -7.108 5.542 -21.381 1.00 70.81 177 LEU A N 1
ATOM 1526 C CA . LEU A 1 177 ? -6.192 6.607 -20.967 1.00 70.81 177 LEU A CA 1
ATOM 1527 C C . LEU A 1 177 ? -4.733 6.338 -21.353 1.00 70.81 177 LEU A C 1
ATOM 1529 O O . LEU A 1 177 ? -3.985 7.293 -21.546 1.00 70.81 177 LEU A O 1
ATOM 1533 N N . LEU A 1 178 ? -4.327 5.071 -21.440 1.00 70.44 178 LEU A N 1
ATOM 1534 C CA . LEU A 1 178 ? -2.956 4.685 -21.780 1.00 70.44 178 LEU A CA 1
ATOM 1535 C C . LEU A 1 178 ? -2.720 4.527 -23.291 1.00 70.44 178 LEU A C 1
ATOM 1537 O O . LEU A 1 178 ? -1.571 4.354 -23.680 1.00 70.44 178 LEU A O 1
ATOM 1541 N N . ASP A 1 179 ? -3.772 4.611 -24.119 1.00 64.25 179 ASP A N 1
ATOM 1542 C CA . ASP A 1 179 ? -3.735 4.432 -25.586 1.00 64.25 179 ASP A CA 1
ATOM 1543 C C . ASP A 1 179 ? -2.955 3.178 -26.033 1.00 64.25 179 ASP A C 1
ATOM 1545 O O . ASP A 1 179 ? -2.345 3.118 -27.100 1.00 64.25 179 ASP A O 1
ATOM 1549 N N . ASP A 1 180 ? -2.938 2.156 -25.177 1.00 55.41 180 ASP A N 1
ATOM 1550 C CA . ASP A 1 180 ? -2.074 0.998 -25.343 1.00 55.41 180 ASP A CA 1
ATOM 1551 C C . ASP A 1 180 ? -2.913 -0.213 -25.751 1.00 55.41 180 ASP A C 1
ATOM 1553 O O . ASP A 1 180 ? -3.487 -0.931 -24.930 1.00 55.41 180 ASP A O 1
ATOM 1557 N N . THR A 1 181 ? -2.999 -0.421 -27.066 1.00 52.94 181 THR A N 1
ATOM 1558 C CA . THR A 1 181 ? -3.651 -1.590 -27.682 1.00 52.94 181 THR A CA 1
ATOM 1559 C C . THR A 1 181 ? -2.942 -2.915 -27.371 1.00 52.94 181 THR A C 1
ATOM 1561 O O . THR A 1 181 ? -3.519 -3.970 -27.627 1.00 52.94 181 THR A O 1
ATOM 1564 N N . ASN A 1 182 ? -1.735 -2.872 -26.786 1.00 50.78 182 ASN A N 1
ATOM 1565 C CA . ASN A 1 182 ? -0.952 -4.036 -26.367 1.00 50.78 182 ASN A CA 1
ATOM 1566 C C . ASN A 1 182 ? -0.933 -4.244 -24.844 1.00 50.78 182 ASN A C 1
ATOM 1568 O O . ASN A 1 182 ? -0.317 -5.208 -24.383 1.00 50.78 182 ASN A O 1
ATOM 1572 N N . PHE A 1 183 ? -1.588 -3.386 -24.052 1.00 54.75 183 PHE A N 1
ATOM 1573 C CA . PHE A 1 183 ? -1.668 -3.592 -22.608 1.00 54.75 183 PHE A CA 1
ATOM 1574 C C . PHE A 1 183 ? -2.497 -4.846 -22.338 1.00 54.75 183 PHE A C 1
ATOM 1576 O O . PHE A 1 183 ? -3.710 -4.854 -22.568 1.00 54.75 183 PHE A O 1
ATOM 1583 N N . ALA A 1 184 ? -1.833 -5.916 -21.888 1.00 58.28 184 ALA A N 1
ATOM 1584 C CA . ALA A 1 184 ? -2.465 -7.208 -21.658 1.00 58.28 184 ALA A CA 1
ATOM 1585 C C . ALA A 1 184 ? -3.717 -7.018 -20.805 1.00 58.28 184 ALA A C 1
ATOM 1587 O O . ALA A 1 184 ? -3.673 -6.382 -19.746 1.00 58.28 184 ALA A O 1
ATOM 1588 N N . ASP A 1 185 ? -4.839 -7.550 -21.297 1.00 63.81 185 ASP A N 1
ATOM 1589 C CA . ASP A 1 185 ? -6.152 -7.241 -20.750 1.00 63.81 185 ASP A CA 1
ATOM 1590 C C . ASP A 1 185 ? -6.190 -7.447 -19.232 1.00 63.81 185 ASP A C 1
ATOM 1592 O O . ASP A 1 185 ? -6.749 -6.612 -18.525 1.00 63.81 185 ASP A O 1
ATOM 1596 N N . GLU A 1 186 ? -5.522 -8.501 -18.765 1.00 71.25 186 GLU A N 1
ATOM 1597 C CA . GLU A 1 186 ? -5.407 -8.963 -17.383 1.00 71.25 186 GLU A CA 1
ATOM 1598 C C . GLU A 1 186 ? -4.667 -7.987 -16.451 1.00 71.25 186 GLU A C 1
ATOM 1600 O O . GLU A 1 186 ? -5.139 -7.750 -15.336 1.00 71.25 186 GLU A O 1
ATOM 1605 N N . ALA A 1 187 ? -3.578 -7.355 -16.906 1.00 71.25 187 ALA A N 1
ATOM 1606 C CA . ALA A 1 187 ? -2.784 -6.434 -16.086 1.00 71.25 187 ALA A CA 1
ATOM 1607 C C . ALA A 1 187 ? -3.592 -5.183 -15.705 1.00 71.25 187 ALA A C 1
ATOM 1609 O O . ALA A 1 187 ? -3.630 -4.788 -14.543 1.00 71.25 187 ALA A O 1
ATOM 1610 N N . ALA A 1 188 ? -4.353 -4.628 -16.654 1.00 77.69 188 ALA A N 1
ATOM 1611 C CA . ALA A 1 188 ? -5.204 -3.465 -16.397 1.00 77.69 188 ALA A CA 1
ATOM 1612 C C . ALA A 1 188 ? -6.345 -3.769 -15.413 1.00 77.69 188 ALA A C 1
ATOM 1614 O O . ALA A 1 188 ? -6.765 -2.886 -14.662 1.00 77.69 188 ALA A O 1
ATOM 1615 N N . TYR A 1 189 ? -6.874 -5.000 -15.413 1.00 87.12 189 TYR A N 1
ATOM 1616 C CA . TYR A 1 189 ? -7.880 -5.411 -14.429 1.00 87.12 189 TYR A CA 1
ATOM 1617 C C . TYR A 1 189 ? -7.272 -5.548 -13.034 1.00 87.12 189 TYR A C 1
ATOM 1619 O O . TYR A 1 189 ? -7.904 -5.127 -12.062 1.00 87.12 189 TYR A O 1
ATOM 1627 N N . LEU A 1 190 ? -6.060 -6.099 -12.929 1.00 87.81 190 LEU A N 1
ATOM 1628 C CA . LEU A 1 190 ? -5.357 -6.209 -11.656 1.00 87.81 190 LEU A CA 1
ATOM 1629 C C . LEU A 1 190 ? -5.004 -4.824 -11.093 1.00 87.81 190 LEU A C 1
ATOM 1631 O O . LEU A 1 190 ? -5.330 -4.556 -9.938 1.00 87.81 190 LEU A O 1
ATOM 1635 N N . ASP A 1 191 ? -4.463 -3.920 -11.913 1.00 84.75 191 ASP A N 1
ATOM 1636 C CA . ASP A 1 191 ? -4.176 -2.530 -11.528 1.00 84.75 191 ASP A CA 1
ATOM 1637 C C . ASP A 1 191 ? -5.443 -1.807 -11.054 1.00 84.75 191 ASP A C 1
ATOM 1639 O O . ASP A 1 191 ? -5.484 -1.248 -9.956 1.00 84.75 191 ASP A O 1
ATOM 1643 N N . ALA A 1 192 ? -6.536 -1.904 -11.819 1.00 89.25 192 ALA A N 1
ATOM 1644 C CA . ALA A 1 192 ? -7.817 -1.321 -11.432 1.00 89.25 192 ALA A CA 1
ATOM 1645 C C . ALA A 1 192 ? -8.338 -1.876 -10.098 1.00 89.25 192 ALA A C 1
ATOM 1647 O O . ALA A 1 192 ? -8.862 -1.122 -9.275 1.00 89.25 192 ALA A O 1
ATOM 1648 N N . PHE A 1 193 ? -8.217 -3.187 -9.874 1.00 93.31 193 PHE A N 1
ATOM 1649 C CA . PHE A 1 193 ? -8.608 -3.825 -8.619 1.00 93.31 193 PHE A CA 1
ATOM 1650 C C . PHE A 1 193 ? -7.766 -3.321 -7.443 1.00 93.31 193 PHE A C 1
ATOM 1652 O O . PHE A 1 193 ? -8.329 -2.966 -6.404 1.00 93.31 193 PHE A O 1
ATOM 1659 N N . ILE A 1 194 ? -6.443 -3.246 -7.610 1.00 92.06 194 ILE A N 1
ATOM 1660 C CA . ILE A 1 194 ? -5.510 -2.752 -6.592 1.00 92.06 194 ILE A CA 1
ATOM 1661 C C . ILE A 1 194 ? -5.874 -1.317 -6.210 1.00 92.06 194 ILE A C 1
ATOM 1663 O O . ILE A 1 194 ? -6.149 -1.063 -5.034 1.00 92.06 194 ILE A O 1
ATOM 1667 N N . THR A 1 195 ? -5.952 -0.408 -7.186 1.00 90.50 195 THR A N 1
ATOM 1668 C CA . THR A 1 195 ? -6.246 1.011 -6.952 1.00 90.50 195 THR A CA 1
ATOM 1669 C C . THR A 1 195 ? -7.623 1.196 -6.316 1.00 90.50 195 THR A C 1
ATOM 1671 O O . THR A 1 195 ? -7.753 1.898 -5.313 1.00 90.50 195 THR A O 1
ATOM 1674 N N . LEU A 1 196 ? -8.676 0.547 -6.827 1.00 93.88 196 LEU A N 1
ATOM 1675 C CA . LEU A 1 196 ? -10.017 0.678 -6.244 1.00 93.88 196 LEU A CA 1
ATOM 1676 C C . LEU A 1 196 ? -10.071 0.140 -4.813 1.00 93.88 196 LEU A C 1
ATOM 1678 O O . LEU A 1 196 ? -10.659 0.783 -3.941 1.00 93.88 196 LEU A O 1
ATOM 1682 N N . SER A 1 197 ? -9.435 -1.002 -4.546 1.00 95.88 197 SER A N 1
ATOM 1683 C CA . SER A 1 197 ? -9.361 -1.553 -3.195 1.00 95.88 197 SER A CA 1
ATOM 1684 C C . SER A 1 197 ? -8.618 -0.596 -2.258 1.00 95.88 197 SER A C 1
ATOM 1686 O O . SER A 1 197 ? -9.085 -0.319 -1.152 1.00 95.88 197 SER A O 1
ATOM 1688 N N . PHE A 1 198 ? -7.519 0.006 -2.713 1.00 92.12 198 PHE A N 1
ATOM 1689 C CA . PHE A 1 198 ? -6.780 1.006 -1.948 1.00 92.12 198 PHE A CA 1
ATOM 1690 C C . PHE A 1 198 ? -7.620 2.253 -1.629 1.00 92.12 198 PHE A C 1
ATOM 1692 O O . PHE A 1 198 ? -7.678 2.692 -0.474 1.00 92.12 198 PHE A O 1
ATOM 1699 N N . LEU A 1 199 ? -8.337 2.796 -2.617 1.00 91.81 199 LEU A N 1
ATOM 1700 C CA . LEU A 1 199 ? -9.200 3.970 -2.453 1.00 91.81 199 LEU A CA 1
ATOM 1701 C C . LEU A 1 199 ? -10.373 3.698 -1.497 1.00 91.81 199 LEU A C 1
ATOM 1703 O O . LEU A 1 199 ? -10.684 4.535 -0.644 1.00 91.81 199 LEU A O 1
ATOM 1707 N N . ILE A 1 200 ? -10.996 2.517 -1.581 1.00 94.88 200 ILE A N 1
ATOM 1708 C CA . ILE A 1 200 ? -12.038 2.089 -0.633 1.00 94.88 200 ILE A CA 1
ATOM 1709 C C . ILE A 1 200 ? -11.457 1.968 0.782 1.00 94.88 200 ILE A C 1
ATOM 1711 O O . ILE A 1 200 ? -12.082 2.421 1.749 1.00 94.88 200 ILE A O 1
ATOM 1715 N N . GLY A 1 201 ? -10.252 1.406 0.909 1.00 94.12 201 GLY A N 1
ATOM 1716 C CA . GLY A 1 201 ? -9.516 1.346 2.168 1.00 94.12 201 GLY A CA 1
ATOM 1717 C C . GLY A 1 201 ? -9.338 2.734 2.786 1.00 94.12 201 GLY A C 1
ATOM 1718 O O . GLY A 1 201 ? -9.725 2.941 3.935 1.00 94.12 201 GLY A O 1
ATOM 1719 N N . TRP A 1 202 ? -8.879 3.719 2.007 1.00 90.62 202 TRP A N 1
ATOM 1720 C CA . TRP A 1 202 ? -8.752 5.114 2.450 1.00 90.62 202 TRP A CA 1
ATOM 1721 C C . TRP A 1 202 ? -10.077 5.743 2.869 1.00 90.62 202 TRP A C 1
ATOM 1723 O O . TRP A 1 202 ? -10.148 6.402 3.909 1.00 90.62 202 TRP A O 1
ATOM 1733 N N . PHE A 1 203 ? -11.143 5.520 2.103 1.00 91.44 203 PHE A N 1
ATOM 1734 C CA . PHE A 1 203 ? -12.476 6.007 2.450 1.00 91.44 203 PHE A CA 1
ATOM 1735 C C . PHE A 1 203 ? -12.940 5.492 3.822 1.00 91.44 203 PHE A C 1
ATOM 1737 O O . PHE A 1 203 ? -13.472 6.256 4.635 1.00 91.44 203 PHE A O 1
ATOM 1744 N N . LEU A 1 204 ? -12.721 4.205 4.106 1.00 92.44 204 LEU A N 1
ATOM 1745 C CA . LEU A 1 204 ? -13.033 3.609 5.404 1.00 92.44 204 LEU A CA 1
ATOM 1746 C C . LEU A 1 204 ? -12.082 4.095 6.504 1.00 92.44 204 LEU A C 1
ATOM 1748 O O . LEU A 1 204 ? -12.534 4.333 7.628 1.00 92.44 204 LEU A O 1
ATOM 1752 N N . LEU A 1 205 ? -10.803 4.295 6.183 1.00 90.38 205 LEU A N 1
ATOM 1753 C CA . LEU A 1 205 ? -9.777 4.746 7.119 1.00 90.38 205 LEU A CA 1
ATOM 1754 C C . LEU A 1 205 ? -10.045 6.165 7.627 1.00 90.38 205 LEU A C 1
ATOM 1756 O O . LEU A 1 205 ? -9.950 6.409 8.828 1.00 90.38 205 LEU A O 1
ATOM 1760 N N . ILE A 1 206 ? -10.442 7.090 6.747 1.00 85.88 206 ILE A N 1
ATOM 1761 C CA . ILE A 1 206 ? -10.826 8.466 7.121 1.00 85.88 206 ILE A CA 1
ATOM 1762 C C . ILE A 1 206 ? -11.978 8.453 8.135 1.00 85.88 206 ILE A C 1
ATOM 1764 O O . ILE A 1 206 ? -12.054 9.300 9.025 1.00 85.88 206 ILE A O 1
ATOM 1768 N N . LYS A 1 207 ? -12.864 7.459 8.031 1.00 87.31 207 LYS A N 1
ATOM 1769 C CA . LYS A 1 207 ? -13.967 7.229 8.970 1.00 87.31 207 LYS A CA 1
ATOM 1770 C C . LYS A 1 207 ? -13.576 6.378 10.186 1.00 87.31 207 LYS A C 1
ATOM 1772 O O . LYS A 1 207 ? -14.450 6.063 10.983 1.00 87.31 207 LYS A O 1
ATOM 1777 N N . LYS A 1 208 ? -12.297 6.013 10.329 1.00 89.44 208 LYS A N 1
ATOM 1778 C CA . LYS A 1 208 ? -11.742 5.141 11.378 1.00 89.44 208 LYS A CA 1
ATOM 1779 C C . LYS A 1 208 ? -12.432 3.774 11.491 1.00 89.44 208 LYS A C 1
ATOM 1781 O O . LYS A 1 208 ? -12.551 3.214 12.580 1.00 89.44 208 LYS A O 1
ATOM 1786 N N . ASN A 1 209 ? -12.853 3.209 10.359 1.00 92.25 209 ASN A N 1
ATOM 1787 C CA . ASN A 1 209 ? -13.418 1.862 10.312 1.00 92.25 209 ASN A CA 1
ATOM 1788 C C . ASN A 1 209 ? -12.315 0.802 10.191 1.00 92.25 209 ASN A C 1
ATOM 1790 O O . ASN A 1 209 ? -11.514 0.845 9.258 1.00 92.25 209 ASN A O 1
ATOM 1794 N N . ILE A 1 210 ? -12.325 -0.202 11.073 1.00 93.56 210 ILE A N 1
ATOM 1795 C CA . ILE A 1 210 ? -11.337 -1.299 11.096 1.00 93.56 210 ILE A CA 1
ATOM 1796 C C . ILE A 1 210 ? -11.317 -2.073 9.769 1.00 93.56 210 ILE A C 1
ATOM 1798 O O . ILE A 1 210 ? -10.265 -2.518 9.321 1.00 93.56 210 ILE A O 1
ATOM 1802 N N . GLN A 1 211 ? -12.455 -2.198 9.085 1.00 95.50 211 GLN A N 1
ATOM 1803 C CA . GLN A 1 211 ? -12.537 -2.893 7.800 1.00 95.50 211 GLN A CA 1
ATOM 1804 C C . GLN A 1 211 ? -11.751 -2.207 6.672 1.00 95.50 211 GLN A C 1
ATOM 1806 O O . GLN A 1 211 ? -11.573 -2.832 5.634 1.00 95.50 211 GLN A O 1
ATOM 1811 N N . ALA A 1 212 ? -11.204 -0.998 6.867 1.00 94.62 212 ALA A N 1
ATOM 1812 C CA . ALA A 1 212 ? -10.202 -0.430 5.960 1.00 94.62 212 ALA A CA 1
ATOM 1813 C C . ALA A 1 212 ? -9.043 -1.410 5.697 1.00 94.62 212 ALA A C 1
ATOM 1815 O O . ALA A 1 212 ? -8.626 -1.582 4.554 1.00 94.62 212 ALA A O 1
ATOM 1816 N N . TYR A 1 213 ? -8.597 -2.134 6.733 1.00 94.38 213 TYR A N 1
ATOM 1817 C CA . TYR A 1 213 ? -7.514 -3.112 6.620 1.00 94.38 213 TYR A CA 1
ATOM 1818 C C . TYR A 1 213 ? -7.853 -4.313 5.731 1.00 94.38 213 TYR A C 1
ATOM 1820 O O . TYR A 1 213 ? -6.943 -4.901 5.159 1.00 94.38 213 TYR A O 1
ATOM 1828 N N . LEU A 1 214 ? -9.134 -4.677 5.581 1.00 95.50 214 LEU A N 1
ATOM 1829 C CA . LEU A 1 214 ? -9.538 -5.727 4.639 1.00 95.50 214 LEU A CA 1
ATOM 1830 C C . LEU A 1 214 ? -9.246 -5.292 3.198 1.00 95.50 214 LEU A C 1
ATOM 1832 O O . LEU A 1 214 ? -8.673 -6.052 2.427 1.00 95.50 214 LEU A O 1
ATOM 1836 N N . PHE A 1 215 ? -9.614 -4.061 2.847 1.00 96.56 215 PHE A N 1
ATOM 1837 C CA . PHE A 1 215 ? -9.397 -3.530 1.503 1.00 96.56 215 PHE A CA 1
ATOM 1838 C C . PHE A 1 215 ? -7.919 -3.214 1.241 1.00 96.56 215 PHE A C 1
ATOM 1840 O O . PHE A 1 215 ? -7.428 -3.458 0.140 1.00 96.56 215 PHE A O 1
ATOM 1847 N N . TYR A 1 216 ? -7.173 -2.766 2.253 1.00 94.12 216 TYR A N 1
ATOM 1848 C CA . TYR A 1 216 ? -5.718 -2.666 2.142 1.00 94.12 216 TYR A CA 1
ATOM 1849 C C . TYR A 1 216 ? -5.058 -4.034 1.959 1.00 94.12 216 TYR A C 1
ATOM 1851 O O . TYR A 1 216 ? -4.201 -4.173 1.097 1.00 94.12 216 TYR A O 1
ATOM 1859 N N . LEU A 1 217 ? -5.510 -5.074 2.666 1.00 93.62 217 LEU A N 1
ATOM 1860 C CA . LEU A 1 217 ? -5.017 -6.437 2.464 1.00 93.62 217 LEU A CA 1
ATOM 1861 C C . LEU A 1 217 ? -5.264 -6.932 1.029 1.00 93.62 217 LEU A C 1
ATOM 1863 O O . LEU A 1 217 ? -4.346 -7.457 0.406 1.00 93.62 217 LEU A O 1
ATOM 1867 N N . LEU A 1 218 ? -6.474 -6.737 0.492 1.00 95.31 218 LEU A N 1
ATOM 1868 C CA . LEU A 1 218 ? -6.801 -7.089 -0.896 1.00 95.31 218 LEU A CA 1
ATOM 1869 C C . LEU A 1 218 ? -5.918 -6.332 -1.901 1.00 95.31 218 LEU A C 1
ATOM 1871 O O . LEU A 1 218 ? -5.388 -6.942 -2.828 1.00 95.31 218 LEU A O 1
ATOM 1875 N N . SER A 1 219 ? -5.717 -5.030 -1.678 1.00 94.25 219 SER A N 1
ATOM 1876 C CA . SER A 1 219 ? -4.832 -4.191 -2.492 1.00 94.25 219 SER A CA 1
ATOM 1877 C C . SER A 1 219 ? -3.388 -4.694 -2.463 1.00 94.25 219 SER A C 1
ATOM 1879 O O . SER A 1 219 ? -2.788 -4.879 -3.517 1.00 94.25 219 SER A O 1
ATOM 1881 N N . THR A 1 220 ? -2.842 -4.977 -1.279 1.00 92.62 220 THR A N 1
ATOM 1882 C CA . THR A 1 220 ? -1.457 -5.435 -1.113 1.00 92.62 220 THR A CA 1
ATOM 1883 C C . THR A 1 220 ? -1.234 -6.824 -1.694 1.00 92.62 220 THR A C 1
ATOM 1885 O O . THR A 1 220 ? -0.192 -7.061 -2.292 1.00 92.62 220 THR A O 1
ATOM 1888 N N . ILE A 1 221 ? -2.198 -7.742 -1.572 1.00 93.00 221 ILE A N 1
ATOM 1889 C CA . ILE A 1 221 ? -2.104 -9.058 -2.219 1.00 93.00 221 ILE A CA 1
ATOM 1890 C C . ILE A 1 221 ? -2.035 -8.893 -3.742 1.00 93.00 221 ILE A C 1
ATOM 1892 O O . ILE A 1 221 ? -1.159 -9.484 -4.368 1.00 93.00 221 ILE A O 1
ATOM 1896 N N . GLY A 1 222 ? -2.901 -8.059 -4.329 1.00 90.81 222 GLY A N 1
ATOM 1897 C CA . GLY A 1 222 ? -2.837 -7.747 -5.759 1.00 90.81 222 GLY A CA 1
ATOM 1898 C C . GLY A 1 222 ? -1.495 -7.124 -6.156 1.00 90.81 222 GLY A C 1
ATOM 1899 O O . GLY A 1 222 ? -0.868 -7.570 -7.113 1.00 90.81 222 GLY A O 1
ATOM 1900 N N . ALA A 1 223 ? -1.006 -6.160 -5.373 1.00 88.75 223 ALA A N 1
ATOM 1901 C CA . ALA A 1 223 ? 0.271 -5.493 -5.618 1.00 88.75 223 ALA A CA 1
ATOM 1902 C C . ALA A 1 223 ? 1.480 -6.437 -5.507 1.00 88.75 223 ALA A C 1
ATOM 1904 O O . ALA A 1 223 ? 2.477 -6.225 -6.188 1.00 88.75 223 ALA A O 1
ATOM 1905 N N . ILE A 1 224 ? 1.407 -7.494 -4.689 1.00 89.56 224 ILE A N 1
ATOM 1906 C CA . ILE A 1 224 ? 2.440 -8.540 -4.631 1.00 89.56 224 ILE A CA 1
ATOM 1907 C C . ILE A 1 224 ? 2.500 -9.314 -5.945 1.00 89.56 224 ILE A C 1
ATOM 1909 O O . ILE A 1 224 ? 3.598 -9.503 -6.462 1.00 89.56 224 ILE A O 1
ATOM 1913 N N . PHE A 1 225 ? 1.353 -9.736 -6.491 1.00 88.00 225 PHE A N 1
ATOM 1914 C CA . PHE A 1 225 ? 1.314 -10.408 -7.795 1.00 88.00 225 PHE A CA 1
ATOM 1915 C C . PHE A 1 225 ? 1.892 -9.506 -8.885 1.00 88.00 225 PHE A C 1
ATOM 1917 O O . PHE A 1 225 ? 2.826 -9.904 -9.572 1.00 88.00 225 PHE A O 1
ATOM 1924 N N . LEU A 1 226 ? 1.450 -8.248 -8.928 1.00 81.31 226 LEU A N 1
ATOM 1925 C CA . LEU A 1 226 ? 1.950 -7.260 -9.879 1.00 81.31 226 LEU A CA 1
ATOM 1926 C C . LEU A 1 226 ? 3.464 -7.014 -9.739 1.00 81.31 226 LEU A C 1
ATOM 1928 O O . LEU A 1 226 ? 4.186 -6.924 -10.727 1.00 81.31 226 LEU A O 1
ATOM 1932 N N . ALA A 1 227 ? 3.975 -6.927 -8.508 1.00 80.94 227 ALA A N 1
ATOM 1933 C CA . ALA A 1 227 ? 5.399 -6.720 -8.259 1.00 80.94 227 ALA A CA 1
ATOM 1934 C C . ALA A 1 227 ? 6.247 -7.936 -8.659 1.00 80.94 227 ALA A C 1
ATOM 1936 O O . ALA A 1 227 ? 7.386 -7.762 -9.098 1.00 80.94 227 ALA A O 1
ATOM 1937 N N . ILE A 1 228 ? 5.704 -9.151 -8.517 1.00 82.19 228 ILE A N 1
ATOM 1938 C CA . ILE A 1 228 ? 6.327 -10.379 -9.020 1.00 82.19 228 ILE A CA 1
ATOM 1939 C C . ILE A 1 228 ? 6.344 -10.352 -10.547 1.00 82.19 228 ILE A C 1
ATOM 1941 O O . ILE A 1 228 ? 7.418 -10.530 -11.113 1.00 82.19 228 ILE A O 1
ATOM 1945 N N . ASP A 1 229 ? 5.219 -10.058 -11.198 1.00 75.62 229 ASP A N 1
ATOM 1946 C CA . ASP A 1 229 ? 5.108 -10.035 -12.662 1.00 75.62 229 ASP A CA 1
ATOM 1947 C C . ASP A 1 229 ? 6.024 -8.971 -13.283 1.00 75.62 229 ASP A C 1
ATOM 1949 O O . ASP A 1 229 ? 6.767 -9.246 -14.221 1.00 75.62 229 ASP A O 1
ATOM 1953 N N . TYR A 1 230 ? 6.077 -7.772 -12.696 1.00 72.31 230 TYR A N 1
ATOM 1954 C CA . TYR A 1 230 ? 6.955 -6.688 -13.149 1.00 72.31 230 TYR A CA 1
ATOM 1955 C C . TYR A 1 230 ? 8.391 -6.779 -12.627 1.00 72.31 230 TYR A C 1
ATOM 1957 O O . TYR A 1 230 ? 9.201 -5.904 -12.946 1.00 72.31 230 TYR A O 1
ATOM 1965 N N . HIS A 1 231 ? 8.711 -7.799 -11.824 1.00 74.50 231 HIS A N 1
ATOM 1966 C CA . HIS A 1 231 ? 10.030 -8.013 -11.216 1.00 74.50 231 HIS A CA 1
ATOM 1967 C C . HIS A 1 231 ? 10.537 -6.786 -10.424 1.00 74.50 231 HIS A C 1
ATOM 1969 O O . HIS A 1 231 ? 11.734 -6.494 -10.349 1.00 74.50 231 HIS A O 1
ATOM 1975 N N . THR A 1 232 ? 9.622 -6.051 -9.788 1.00 74.75 232 THR A N 1
ATOM 1976 C CA . THR A 1 232 ? 9.921 -4.845 -9.003 1.00 74.75 232 THR A CA 1
ATOM 1977 C C . THR A 1 232 ? 10.139 -5.190 -7.526 1.00 74.75 232 THR A C 1
ATOM 1979 O O . THR A 1 232 ? 9.373 -4.836 -6.631 1.00 74.75 232 THR A O 1
ATOM 1982 N N . TRP A 1 233 ? 11.243 -5.887 -7.247 1.00 75.00 233 TRP A N 1
ATOM 1983 C CA . TRP A 1 233 ? 11.551 -6.485 -5.937 1.00 75.00 233 TRP A CA 1
ATOM 1984 C C . TRP A 1 233 ? 11.522 -5.512 -4.750 1.00 75.00 233 TRP A C 1
ATOM 1986 O O . TRP A 1 233 ? 11.097 -5.887 -3.658 1.00 75.00 233 TRP A O 1
ATOM 1996 N N . ILE A 1 234 ? 11.902 -4.246 -4.954 1.00 73.56 234 ILE A N 1
ATOM 1997 C CA . ILE A 1 234 ? 11.842 -3.233 -3.890 1.00 73.56 234 ILE A CA 1
ATOM 1998 C C . ILE A 1 234 ? 10.403 -2.953 -3.430 1.00 73.56 234 ILE A C 1
ATOM 2000 O O . ILE A 1 234 ? 10.168 -2.754 -2.239 1.00 73.56 234 ILE A O 1
ATOM 2004 N N . TYR A 1 235 ? 9.433 -3.008 -4.347 1.00 75.94 235 TYR A N 1
ATOM 2005 C CA . TYR A 1 235 ? 8.014 -2.915 -4.013 1.00 75.94 235 TYR A CA 1
ATOM 2006 C C . TYR A 1 235 ? 7.481 -4.234 -3.454 1.00 75.94 235 TYR A C 1
ATOM 2008 O O . TYR A 1 235 ? 6.582 -4.232 -2.618 1.00 75.94 235 TYR A O 1
ATOM 2016 N N . LEU A 1 236 ? 8.066 -5.373 -3.832 1.00 82.56 236 LEU A N 1
ATOM 2017 C CA . LEU A 1 236 ? 7.758 -6.645 -3.182 1.00 82.56 236 LEU A CA 1
ATOM 2018 C C . LEU A 1 236 ? 8.126 -6.595 -1.688 1.00 82.56 236 LEU A C 1
ATOM 2020 O O . LEU A 1 236 ? 7.310 -6.948 -0.838 1.00 82.56 236 LEU A O 1
ATOM 2024 N N . PHE A 1 237 ? 9.316 -6.082 -1.356 1.00 80.50 237 PHE A N 1
ATOM 2025 C CA . PHE A 1 237 ? 9.757 -5.878 0.028 1.00 80.50 237 PHE A CA 1
ATOM 2026 C C . PHE A 1 237 ? 8.766 -5.028 0.838 1.00 80.50 237 PHE A C 1
ATOM 2028 O O . PHE A 1 237 ? 8.363 -5.440 1.930 1.00 80.50 237 PHE A O 1
ATOM 2035 N N . SER A 1 238 ? 8.353 -3.868 0.315 1.00 80.56 238 SER A N 1
ATOM 2036 C CA . SER A 1 238 ? 7.425 -2.981 1.025 1.00 80.56 238 SER A CA 1
ATOM 2037 C C . SER A 1 238 ? 6.055 -3.629 1.222 1.00 80.56 238 SER A C 1
ATOM 2039 O O . SER A 1 238 ? 5.525 -3.588 2.330 1.00 80.56 238 SER A O 1
ATOM 2041 N N . ASN A 1 239 ? 5.523 -4.321 0.211 1.00 85.75 239 ASN A N 1
ATOM 2042 C CA . ASN A 1 239 ? 4.228 -4.993 0.300 1.00 85.75 239 ASN A CA 1
ATOM 2043 C C . ASN A 1 239 ? 4.199 -6.130 1.335 1.00 85.75 239 ASN A C 1
ATOM 2045 O O . ASN A 1 239 ? 3.247 -6.225 2.113 1.00 85.75 239 ASN A O 1
ATOM 2049 N N . PHE A 1 240 ? 5.249 -6.953 1.434 1.00 84.56 240 PHE A N 1
ATOM 2050 C CA . PHE A 1 240 ? 5.334 -7.954 2.508 1.00 84.56 240 PHE A CA 1
ATOM 2051 C C . PHE A 1 240 ? 5.418 -7.315 3.899 1.00 84.56 240 PHE A C 1
ATOM 2053 O O . PHE A 1 240 ? 4.858 -7.846 4.862 1.00 84.56 240 PHE A O 1
ATOM 2060 N N . PHE A 1 241 ? 6.073 -6.158 4.011 1.00 82.69 241 PHE A N 1
ATOM 2061 C CA . PHE A 1 241 ? 6.094 -5.400 5.257 1.00 82.69 241 PHE A CA 1
ATOM 2062 C C . PHE A 1 241 ? 4.709 -4.827 5.597 1.00 82.69 241 PHE A C 1
ATOM 2064 O O . PHE A 1 241 ? 4.283 -4.907 6.750 1.00 82.69 241 PHE A O 1
ATOM 2071 N N . TYR A 1 242 ? 3.970 -4.313 4.609 1.00 85.12 242 TYR A N 1
ATOM 2072 C CA . TYR A 1 242 ? 2.603 -3.818 4.798 1.00 85.12 242 TYR A CA 1
ATOM 2073 C C . TYR A 1 242 ? 1.650 -4.917 5.267 1.00 85.12 242 TYR A C 1
ATOM 2075 O O . TYR A 1 242 ? 0.907 -4.691 6.220 1.00 85.12 242 TYR A O 1
ATOM 2083 N N . LEU A 1 243 ? 1.733 -6.136 4.713 1.00 87.50 243 LEU A N 1
ATOM 2084 C CA . LEU A 1 243 ? 0.951 -7.279 5.208 1.00 87.50 243 LEU A CA 1
ATOM 2085 C C . LEU A 1 243 ? 1.140 -7.479 6.715 1.00 87.50 243 LEU A C 1
ATOM 2087 O O . LEU A 1 243 ? 0.169 -7.596 7.464 1.00 87.50 243 LEU A O 1
ATOM 2091 N N . PHE A 1 244 ? 2.395 -7.479 7.167 1.00 83.62 244 PHE A N 1
ATOM 2092 C CA . PHE A 1 244 ? 2.725 -7.609 8.581 1.00 83.62 244 PHE A CA 1
ATOM 2093 C C . PHE A 1 244 ? 2.145 -6.463 9.421 1.00 83.62 244 PHE A C 1
ATOM 2095 O O . PHE A 1 244 ? 1.539 -6.700 10.472 1.00 83.62 244 PHE A O 1
ATOM 2102 N N . LEU A 1 245 ? 2.299 -5.225 8.948 1.00 84.56 245 LEU A N 1
ATOM 2103 C CA . LEU A 1 245 ? 1.777 -4.041 9.622 1.00 84.56 245 LEU A CA 1
ATOM 2104 C C . LEU A 1 245 ? 0.254 -4.059 9.723 1.00 84.56 245 LEU A C 1
ATOM 2106 O O . LEU A 1 245 ? -0.263 -3.749 10.791 1.00 84.56 245 LEU A O 1
ATOM 2110 N N . TYR A 1 246 ? -0.471 -4.508 8.701 1.00 88.44 246 TYR A N 1
ATOM 2111 C CA . TYR A 1 246 ? -1.932 -4.578 8.747 1.00 88.44 246 TYR A CA 1
ATOM 2112 C C . TYR A 1 246 ? -2.432 -5.539 9.821 1.00 88.44 246 TYR A C 1
ATOM 2114 O O . TYR A 1 246 ? -3.366 -5.196 10.543 1.00 88.44 246 TYR A O 1
ATOM 2122 N N . PHE A 1 247 ? -1.778 -6.687 10.029 1.00 85.50 247 PHE A N 1
ATOM 2123 C CA . PHE A 1 247 ? -2.116 -7.564 11.158 1.00 85.50 247 PHE A CA 1
ATOM 2124 C C . PHE A 1 247 ? -1.902 -6.872 12.512 1.00 85.50 247 PHE A C 1
ATOM 2126 O O . PHE A 1 247 ? -2.732 -7.004 13.41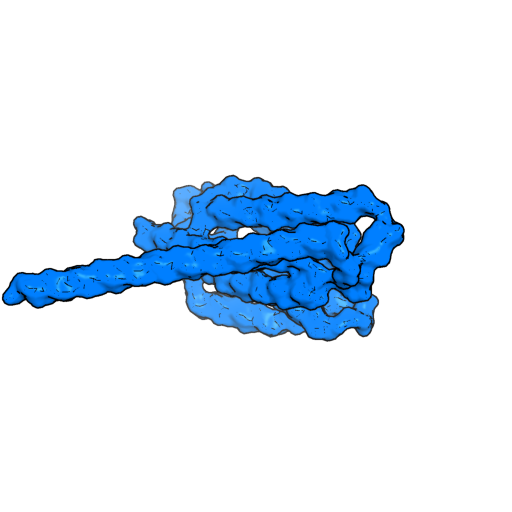7 1.00 85.50 247 PHE A O 1
ATOM 2133 N N . LEU A 1 248 ? -0.816 -6.109 12.670 1.00 83.81 248 LEU A N 1
ATOM 2134 C CA . LEU A 1 248 ? -0.575 -5.322 13.885 1.00 83.81 248 LEU A CA 1
ATOM 2135 C C . LEU A 1 248 ? -1.592 -4.183 14.043 1.00 83.81 248 LEU A C 1
ATOM 2137 O O . LEU A 1 248 ? -2.0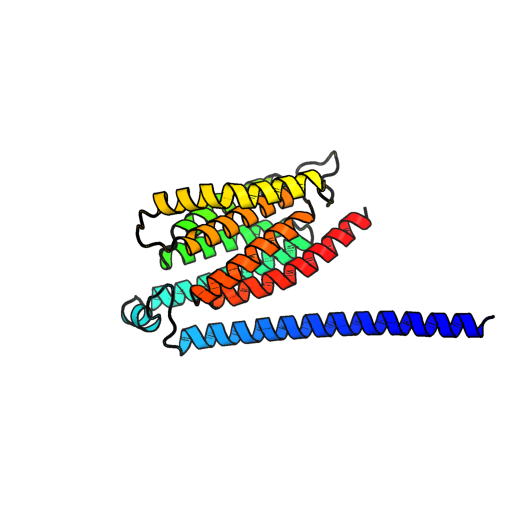93 -3.960 15.146 1.00 83.81 248 LEU A O 1
ATOM 2141 N N . GLY A 1 249 ? -1.922 -3.498 12.950 1.00 82.38 249 GLY A N 1
ATOM 2142 C CA . GLY A 1 249 ? -2.883 -2.406 12.881 1.00 82.38 249 GLY A CA 1
ATOM 2143 C C . GLY A 1 249 ? -4.285 -2.853 13.264 1.00 82.38 249 GLY A C 1
ATOM 2144 O O . GLY A 1 249 ? -4.882 -2.249 14.153 1.00 82.38 249 GLY A O 1
ATOM 2145 N N . ILE A 1 250 ? -4.767 -3.960 12.689 1.00 89.44 250 ILE A N 1
ATOM 2146 C CA . ILE A 1 250 ? -6.046 -4.589 13.048 1.00 89.44 250 ILE A CA 1
ATOM 2147 C C . ILE A 1 250 ? -6.070 -4.904 14.544 1.00 89.44 250 ILE A C 1
ATOM 2149 O O . ILE A 1 250 ? -6.997 -4.493 15.238 1.00 89.44 250 ILE A O 1
ATOM 2153 N N . ASN A 1 251 ? -5.048 -5.588 15.067 1.00 84.94 251 ASN A N 1
ATOM 2154 C CA . ASN A 1 251 ? -4.996 -5.948 16.486 1.00 84.94 251 ASN A CA 1
ATOM 2155 C C . ASN A 1 251 ? -5.030 -4.715 17.398 1.00 84.94 251 ASN A C 1
ATOM 2157 O O . ASN A 1 251 ? -5.779 -4.692 18.377 1.00 84.94 251 ASN A O 1
ATOM 2161 N N . ASN A 1 252 ? -4.254 -3.679 17.069 1.00 84.69 252 ASN A N 1
ATOM 2162 C CA . ASN A 1 252 ? -4.220 -2.459 17.863 1.00 84.69 252 ASN A CA 1
ATOM 2163 C C . ASN A 1 252 ? -5.543 -1.687 17.785 1.00 84.69 252 ASN A C 1
ATOM 2165 O O . ASN A 1 252 ? -6.040 -1.218 18.802 1.00 84.69 252 ASN A O 1
ATOM 2169 N N . TRP A 1 253 ? -6.149 -1.585 16.604 1.00 89.25 253 TRP A N 1
ATOM 2170 C CA . TRP A 1 253 ? -7.416 -0.881 16.418 1.00 89.25 253 TRP A CA 1
ATOM 2171 C C . TRP A 1 253 ? -8.592 -1.623 17.057 1.00 89.25 253 TRP A C 1
ATOM 2173 O O . TRP A 1 253 ? -9.445 -0.984 17.663 1.00 89.25 253 TRP A O 1
ATOM 2183 N N . ILE A 1 254 ? -8.604 -2.960 17.030 1.00 88.62 254 ILE A N 1
ATOM 2184 C CA . ILE A 1 254 ? -9.560 -3.767 17.804 1.00 88.62 254 ILE A CA 1
ATOM 2185 C C . ILE A 1 254 ? -9.379 -3.520 19.305 1.00 88.62 254 ILE A C 1
ATOM 2187 O O . ILE A 1 254 ? -10.365 -3.420 20.032 1.00 88.62 254 ILE A O 1
ATOM 2191 N N . TYR A 1 255 ? -8.137 -3.441 19.788 1.00 85.00 255 TYR A N 1
ATOM 2192 C CA . TYR A 1 255 ? -7.865 -3.137 21.192 1.00 85.00 255 TYR A CA 1
ATOM 2193 C C . TYR A 1 255 ? -8.354 -1.734 21.577 1.00 85.00 255 TYR A C 1
ATOM 2195 O O . TYR A 1 255 ? -9.030 -1.593 22.594 1.00 85.00 255 TYR A O 1
ATOM 2203 N N . LEU A 1 256 ? -8.070 -0.719 20.756 1.00 81.38 256 LEU A N 1
ATOM 2204 C CA . LEU A 1 256 ? -8.536 0.651 20.978 1.00 81.38 256 LEU A CA 1
ATOM 2205 C C . LEU A 1 256 ? -10.069 0.734 20.967 1.00 81.38 256 LEU A C 1
ATOM 2207 O O . LEU A 1 256 ? -10.636 1.294 21.896 1.00 81.38 256 LEU A O 1
ATOM 2211 N N . ALA A 1 257 ? -10.732 0.076 20.012 1.00 84.69 257 ALA A N 1
ATOM 2212 C CA . ALA A 1 257 ? -12.193 0.016 19.934 1.00 84.69 257 ALA A CA 1
ATOM 2213 C C . ALA A 1 257 ? -12.856 -0.684 21.136 1.00 84.69 257 ALA A C 1
ATOM 2215 O O . ALA A 1 257 ? -14.023 -0.439 21.412 1.00 84.69 257 ALA A O 1
ATOM 2216 N N . LYS A 1 258 ? -12.142 -1.585 21.830 1.00 82.38 258 LYS A N 1
ATOM 2217 C CA . LYS A 1 258 ? -12.638 -2.297 23.025 1.00 82.38 258 LYS A CA 1
ATOM 2218 C C . LYS A 1 258 ? -12.356 -1.579 24.344 1.00 82.38 258 LYS A C 1
ATOM 2220 O O . LYS A 1 258 ? -12.951 -1.939 25.356 1.00 82.38 258 LYS A O 1
ATOM 2225 N N . LYS A 1 259 ? -11.359 -0.691 24.371 1.00 70.75 259 LYS A N 1
ATOM 2226 C CA . LYS A 1 259 ? -10.958 0.049 25.576 1.00 70.75 259 LYS A CA 1
ATOM 2227 C C . LYS A 1 259 ? -11.901 1.226 25.853 1.00 70.75 259 LYS A C 1
ATOM 2229 O O . LYS A 1 259 ? -11.977 1.684 26.991 1.00 70.75 259 LYS A O 1
ATOM 2234 N N . GLU A 1 260 ? -12.543 1.720 24.804 1.00 56.12 260 GLU A N 1
ATOM 2235 C CA . GLU A 1 260 ? -13.543 2.792 24.822 1.00 56.12 260 GLU A CA 1
ATOM 2236 C C . GLU A 1 260 ? -14.966 2.274 25.037 1.00 56.12 260 GLU A C 1
ATOM 2238 O O . GLU A 1 260 ? -15.804 3.128 25.413 1.00 56.12 260 GLU A O 1
#

pLDDT: mean 80.56, std 13.28, range [42.84, 97.5]

InterPro domains:
  IPR006419 Nicotinamide mononucleotide transporter PnuC [PF04973] (74-254)

Sequence (260 aa):
MEENNIIKLRAKINQKAIIFLYSKIIIMIVFLIISFIFIFSIYQFFFNNGQIKDKNFNAWKMEGNAWVIYFWFILSFISSLTGILGDIFLHRDNKKCFFFYFSFIFTYFLSCIILFLWFEALEQIIVFFLVLFAYLSWGKEKKIDKKIAFANWYLVFFLLVFLFSFTFIFAKLIKVLLDDTNFADEAAYLDAFITLSFLIGWFLLIKKNIQAYLFYLLSTIGAIFLAIDYHTWIYLFSNFFYLFLYFLGINNWIYLAKKE

Radius of gyration: 21.33 Å; chains: 1; bounding box: 48×49×72 Å

Secondary structure (DSSP, 8-state):
-HHHHHHHHHHHHHHHHHHHHHHHHHHHHHHHHHHHHHHHHHHHHHH---EETTEEHHHHHHHS-HHHHHHHHHHHHHHHHHHHHHHHHHHTT-TTHHHHHHHHHHHHHHHHHHTT-HHHHHHHHHHHHHHHHHHHHTT---SS---SBPPPHHHHHHHHHHHHHHHHHHHHHHHHHHT-TTS-HHHHHHHHHHHHHHHHHHHHHHTTBTTHHHHHHHHHHHHHHHHHHTT-HHHHHHHHHHHHHHHHHHHHHHHHHHH-